Protein AF-A0A6V7VDI1-F1 (afdb_monomer)

Foldseek 3Di:
DDDPPVVVVVVVVVVVVVVVVVVVLVVLCPDPCSVVVVVVVLVVLLPDPCNLVVLVVVLVVVVVVCVPPDQDDPDPVLVVLLVVLVVLCVCLVLDDDDPNDPVVVVVVVCVPPVPDNPPDPPLRVVLVVQSVVLSVVLVVQLVVLVVVLVVVLVVLVVVVVVVSSRHRDHPSNSSNVNVVSVVVSSVVSSVSSVVSSVVNVVSVVSSVPPDPPPDDQDPVLVVLLVVLCVVCVVPLDDDLVRLVVSCVVRVHDSVVSVVVSVVVVVVVVVVVVVVVVVVVVVVVVVD

Mean predicted aligned error: 16.32 Å

Solvent-accessible surface area (backbone atoms only — not comparable to full-atom values): 16241 Å² total; per-residue (Å²): 142,87,74,68,69,62,59,54,52,52,50,51,52,52,51,50,53,50,50,52,52,50,53,52,49,55,60,46,50,76,40,96,66,10,65,63,52,50,52,50,51,48,52,58,47,64,68,35,88,59,41,63,60,50,37,50,54,51,15,50,57,49,40,62,66,44,69,80,52,80,76,86,68,85,58,64,67,58,56,50,52,40,51,54,42,48,56,53,35,17,44,70,55,57,38,100,46,76,89,62,37,67,67,58,51,53,51,48,53,52,65,67,45,84,86,56,88,71,77,70,52,73,65,55,54,49,51,53,51,53,52,48,53,50,33,55,51,50,53,56,51,50,52,52,53,52,55,49,54,63,56,46,50,61,52,52,51,54,52,51,56,58,45,46,71,78,43,63,61,31,74,64,59,55,54,45,52,51,48,54,51,51,52,50,51,51,51,50,52,40,49,53,47,51,53,50,55,51,51,50,52,52,51,51,50,52,58,70,67,49,79,77,77,80,80,72,74,52,71,66,44,50,45,58,58,45,52,56,41,62,79,28,61,90,63,68,67,76,49,78,66,51,34,50,51,49,18,64,77,51,74,48,53,49,69,57,49,52,52,48,46,55,52,50,53,54,52,49,54,53,50,56,51,51,53,52,53,53,50,56,53,54,55,63,76,72,112

Sequence (287 aa):
MPETKSSETDLNILLDKLKEQTKTTINCLNKPEGESYALKLTCEMVNNPFYMPFLLVLAEKKQINDSKRALPSPQGYLLEQELQLDNMLVRENIINGNPSSEYDKICATKITNKEKKVQLSQADEEYLRDKQQLSDQFHKTMMQIEGRAVEVSPIIQSLLQKHRMVRPVAPYDMQAMIWNCNKKFTNLRIEVKMQTCQAIKVLHEKLANHPRKRRNFSKEVVQILNDYYLEHISDPYPSDNDKNELAMKTGITVSQVNNWFGNKRIRYRAQKKKGKQEEETNEQEKV

pLDDT: mean 79.94, std 14.4, range [41.19, 96.25]

Organism: Meloidogyne enterolobii (NCBI:txid390850)

InterPro domains:
  IPR001356 Homeodomain [PS50071] (208-271)
  IPR001356 Homeodomain [SM00389] (210-275)
  IPR001356 Homeodomain [cd00086] (211-272)
  IPR005542 PBX, PBC domain [PF03792] (38-206)
  IPR005542 PBX, PBC domain [PS51978] (6-209)
  IPR008422 KN homeodomain [PF05920] (230-267)
  IPR009057 Homedomain-like superfamily [SSF46689] (210-276)
  IPR017970 Homeobox, conserved site [PS00027] (246-269)
  IPR050224 Three Amino acid Loop Extension (TALE) homeobox [PTHR11850] (68-278)

Secondary structure (DSSP, 8-state):
---HHHHHHHHHHHHHHHHHHHHHHHHHHTSTTHHHHHHHHHHHHHTSTTHHHHHHHHHHHHHHHHTTSPPPPP-HHHHHHHHHHHHHHHHTTSSSS----HHHHHHHHHHH-TTS-----HHHHHHHHHHHHHHHHHHHHHHHHHHHHHHHHHHHHHHHHHHTTTS---HHHHHHHHHHHHHHHHHHHHHHHHHHHHHHHHHHHHHHHS-----PPPHHHHHHHHHHHHHTTTS----HHHHHHHHHHHTS-HHHHHHHHHHHHHHHHHHHHHHHHHHHHHHHT--

Structure (mmCIF, N/CA/C/O backbone):
data_AF-A0A6V7VDI1-F1
#
_entry.id   AF-A0A6V7VDI1-F1
#
loop_
_atom_site.group_PDB
_atom_site.id
_atom_site.type_symbol
_atom_site.label_atom_id
_atom_site.label_alt_id
_atom_site.label_comp_id
_atom_site.label_asym_id
_atom_site.label_entity_id
_atom_site.label_seq_id
_atom_site.pdbx_PDB_ins_code
_atom_site.Cartn_x
_atom_site.Cartn_y
_atom_site.Cartn_z
_atom_site.occupancy
_atom_site.B_iso_or_equiv
_atom_site.auth_seq_id
_atom_site.auth_comp_id
_atom_site.auth_asym_id
_atom_site.auth_atom_id
_atom_site.pdbx_PDB_model_num
ATOM 1 N N . MET A 1 1 ? 46.409 22.001 -57.357 1.00 45.44 1 MET A N 1
ATOM 2 C CA . MET A 1 1 ? 45.229 21.689 -56.522 1.00 45.44 1 MET A CA 1
ATOM 3 C C . MET A 1 1 ? 43.989 21.555 -57.408 1.00 45.44 1 MET A C 1
ATOM 5 O O . MET A 1 1 ? 43.309 22.552 -57.622 1.00 45.44 1 MET A O 1
ATOM 9 N N . PRO A 1 2 ? 43.735 20.366 -57.985 1.00 47.69 2 PRO A N 1
ATOM 10 C CA . PRO A 1 2 ? 42.358 19.986 -58.306 1.00 47.69 2 PRO A CA 1
ATOM 11 C C . PRO A 1 2 ? 42.134 18.464 -58.163 1.00 47.69 2 PRO A C 1
ATOM 13 O O . PRO A 1 2 ? 42.277 17.742 -59.138 1.00 47.69 2 PRO A O 1
ATOM 16 N N . GLU A 1 3 ? 41.776 17.953 -56.981 1.00 48.62 3 GLU A N 1
ATOM 17 C CA . GLU A 1 3 ? 41.441 16.514 -56.828 1.00 48.62 3 GLU A CA 1
ATOM 18 C C . GLU A 1 3 ? 40.162 16.235 -56.014 1.00 48.62 3 GLU A C 1
ATOM 20 O O . GLU A 1 3 ? 39.787 15.086 -55.817 1.00 48.62 3 GLU A O 1
ATOM 25 N N . THR A 1 4 ? 39.412 17.255 -55.585 1.00 51.66 4 THR A N 1
ATOM 26 C CA . THR A 1 4 ? 38.259 17.047 -54.684 1.00 51.66 4 THR A CA 1
ATOM 27 C C . THR A 1 4 ? 36.916 16.814 -55.383 1.00 51.66 4 THR A C 1
ATOM 29 O O . THR A 1 4 ? 36.007 16.276 -54.764 1.00 51.66 4 THR A O 1
ATOM 32 N N . LYS A 1 5 ? 36.765 17.161 -56.671 1.00 51.50 5 LYS A N 1
ATOM 33 C CA . LYS A 1 5 ? 35.478 17.008 -57.385 1.00 51.50 5 LYS A CA 1
ATOM 34 C C . LYS A 1 5 ? 35.180 15.569 -57.821 1.00 51.50 5 LYS A C 1
ATOM 36 O O . LYS A 1 5 ? 34.015 15.187 -57.852 1.00 51.50 5 LYS A O 1
ATOM 41 N N . SER A 1 6 ? 36.195 14.759 -58.139 1.00 54.94 6 SER A N 1
ATOM 42 C CA . SER A 1 6 ? 35.976 13.369 -58.584 1.00 54.94 6 SER A CA 1
ATOM 43 C C . SER A 1 6 ? 35.423 12.502 -57.453 1.00 54.94 6 SER A C 1
ATOM 45 O O . SER A 1 6 ? 34.411 11.836 -57.637 1.00 54.94 6 SER A O 1
ATOM 47 N N . SER A 1 7 ? 36.015 12.588 -56.255 1.00 56.69 7 SER A N 1
ATOM 48 C CA . SER A 1 7 ? 35.620 11.740 -55.123 1.00 56.69 7 SER A CA 1
ATOM 49 C C . SER A 1 7 ? 34.218 12.050 -54.597 1.00 56.69 7 SER A C 1
ATOM 51 O O . SER A 1 7 ? 33.516 11.139 -54.174 1.00 56.69 7 SER A O 1
ATOM 53 N N . GLU A 1 8 ? 33.783 13.311 -54.662 1.00 55.34 8 GLU A N 1
ATOM 54 C CA . GLU A 1 8 ? 32.433 13.732 -54.275 1.00 55.34 8 GLU A CA 1
ATOM 55 C C . GLU A 1 8 ? 31.380 13.220 -55.270 1.00 55.34 8 GLU A C 1
ATOM 57 O O . GLU A 1 8 ? 30.302 12.773 -54.877 1.00 55.34 8 GLU A O 1
ATOM 62 N N . THR A 1 9 ? 31.720 13.202 -56.561 1.00 68.88 9 THR A N 1
ATOM 63 C CA . THR A 1 9 ? 30.864 12.638 -57.614 1.00 68.88 9 THR A CA 1
ATOM 64 C C . THR A 1 9 ? 30.744 11.118 -57.460 1.00 68.88 9 THR A C 1
ATOM 66 O O . THR A 1 9 ? 29.638 10.582 -57.507 1.00 68.88 9 THR A O 1
ATOM 69 N N . ASP A 1 10 ? 31.852 10.435 -57.164 1.00 72.44 10 ASP A N 1
ATOM 70 C CA . ASP A 1 10 ? 31.885 8.990 -56.911 1.00 72.44 10 ASP A CA 1
ATOM 71 C C . ASP A 1 10 ? 31.103 8.597 -55.647 1.00 72.44 10 ASP A C 1
ATOM 73 O O . ASP A 1 10 ? 30.369 7.605 -55.652 1.00 72.44 10 ASP A O 1
ATOM 77 N N . LEU A 1 11 ? 31.187 9.403 -54.581 1.00 65.88 11 LEU A N 1
ATOM 78 C CA . LEU A 1 11 ? 30.413 9.221 -53.348 1.00 65.88 11 LEU A CA 1
ATOM 79 C C . LEU A 1 11 ? 28.912 9.375 -53.588 1.00 65.88 11 LEU A C 1
ATOM 81 O O . LEU A 1 11 ? 28.128 8.565 -53.093 1.00 65.88 11 LEU A O 1
ATOM 85 N N . ASN A 1 12 ? 28.513 10.382 -54.365 1.00 72.94 12 ASN A N 1
ATOM 86 C CA . ASN A 1 12 ? 27.114 10.611 -54.712 1.00 72.94 12 ASN A CA 1
ATOM 87 C C . ASN A 1 12 ? 26.550 9.464 -55.566 1.00 72.94 12 ASN A C 1
ATOM 89 O O . ASN A 1 12 ? 25.454 8.979 -55.288 1.00 72.94 12 ASN A O 1
ATOM 93 N N . ILE A 1 13 ? 27.333 8.944 -56.517 1.00 82.62 13 ILE A N 1
ATOM 94 C CA . ILE A 1 13 ? 26.970 7.759 -57.312 1.00 82.62 13 ILE A CA 1
ATOM 95 C C . ILE A 1 13 ? 26.800 6.522 -56.417 1.00 82.62 13 ILE A C 1
ATOM 97 O O . ILE A 1 13 ? 25.866 5.737 -56.599 1.00 82.62 13 ILE A O 1
ATOM 101 N N . LEU A 1 14 ? 27.684 6.337 -55.434 1.00 65.50 14 LEU A N 1
ATOM 102 C CA . LEU A 1 14 ? 27.595 5.250 -54.455 1.00 65.50 14 LEU A CA 1
ATOM 103 C C . LEU A 1 14 ? 26.349 5.376 -53.571 1.00 65.50 14 LEU A C 1
ATOM 105 O O . LEU A 1 14 ? 25.657 4.383 -53.342 1.00 65.50 14 LEU A O 1
ATOM 109 N N . LEU A 1 15 ? 26.035 6.592 -53.121 1.00 64.31 15 LEU A N 1
ATOM 110 C CA . LEU A 1 15 ? 24.839 6.908 -52.342 1.00 64.31 15 LEU A CA 1
ATOM 111 C C . LEU A 1 15 ? 23.555 6.626 -53.122 1.00 64.31 15 LEU A C 1
ATOM 113 O O . LEU A 1 15 ? 22.620 6.055 -52.562 1.00 64.31 15 LEU A O 1
ATOM 117 N N . ASP A 1 16 ? 23.506 6.979 -54.402 1.00 76.00 16 ASP A N 1
ATOM 118 C CA . ASP A 1 16 ? 22.327 6.742 -55.235 1.00 76.00 16 ASP A CA 1
ATOM 119 C C . ASP A 1 16 ? 22.142 5.255 -55.563 1.00 76.00 16 ASP A C 1
ATOM 121 O O . ASP A 1 16 ? 21.019 4.748 -55.498 1.00 76.00 16 ASP A O 1
ATOM 125 N N . LYS A 1 17 ? 23.235 4.509 -55.775 1.00 73.06 17 LYS A N 1
ATOM 126 C CA . LYS A 1 17 ? 23.189 3.038 -55.861 1.00 73.06 17 LYS A CA 1
ATOM 127 C C . LYS A 1 17 ? 22.676 2.405 -54.566 1.00 73.06 17 LYS A C 1
ATOM 129 O O . LYS A 1 17 ? 21.832 1.513 -54.619 1.00 73.06 17 LYS A O 1
ATOM 134 N N . LEU A 1 18 ? 23.128 2.892 -53.410 1.00 64.44 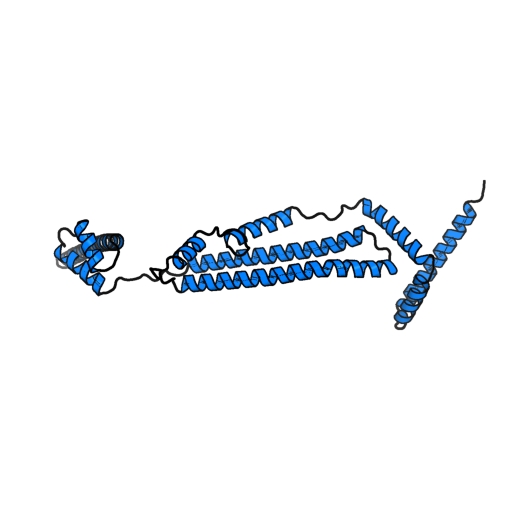18 LEU A N 1
ATOM 135 C CA . LEU A 1 18 ? 22.653 2.445 -52.097 1.00 64.44 18 LEU A CA 1
ATOM 136 C C . LEU A 1 18 ? 21.161 2.737 -51.893 1.00 64.44 18 LEU A C 1
ATOM 138 O O . LEU A 1 18 ? 20.431 1.875 -51.400 1.00 64.44 18 LEU A O 1
ATOM 142 N N . LYS A 1 19 ? 20.681 3.920 -52.299 1.00 68.44 19 LYS A N 1
ATOM 143 C CA . LYS A 1 19 ? 19.253 4.277 -52.235 1.00 68.44 19 LYS A CA 1
ATOM 144 C C . LYS A 1 19 ? 18.399 3.347 -53.095 1.00 68.44 19 LYS A C 1
ATOM 146 O O . LYS A 1 19 ? 17.386 2.850 -52.608 1.00 68.44 19 LYS A O 1
ATOM 151 N N . GLU A 1 20 ? 18.808 3.073 -54.333 1.00 73.50 20 GLU A N 1
ATOM 152 C CA . GLU A 1 20 ? 18.068 2.169 -55.226 1.00 73.50 20 GLU A CA 1
ATOM 153 C C . GLU A 1 20 ? 18.102 0.710 -54.746 1.00 73.50 20 GLU A C 1
ATOM 155 O O . GLU A 1 20 ? 17.073 0.028 -54.755 1.00 73.50 20 GLU A O 1
ATOM 160 N N . GLN A 1 21 ? 19.230 0.238 -54.203 1.00 66.69 21 GLN A N 1
ATOM 161 C CA . GLN A 1 21 ? 19.292 -1.073 -53.544 1.00 66.69 21 GLN A CA 1
ATOM 162 C C . GLN A 1 21 ? 18.376 -1.148 -52.316 1.00 66.69 21 GLN A C 1
ATOM 164 O O . GLN A 1 21 ? 17.679 -2.147 -52.123 1.00 66.69 21 GLN A O 1
ATOM 169 N N . THR A 1 22 ? 18.314 -0.084 -51.514 1.00 66.56 22 THR A N 1
ATOM 170 C CA . THR A 1 22 ? 17.426 -0.005 -50.343 1.00 66.56 22 THR A CA 1
ATOM 171 C C . THR A 1 22 ? 15.955 -0.034 -50.765 1.00 66.56 22 THR A C 1
ATOM 173 O O . THR A 1 22 ? 15.161 -0.791 -50.211 1.00 66.56 22 THR A O 1
ATOM 176 N N . LYS A 1 23 ? 15.585 0.731 -51.796 1.00 71.06 23 LYS A N 1
ATOM 177 C CA . LYS A 1 23 ? 14.226 0.788 -52.356 1.00 71.06 23 LYS A CA 1
ATOM 178 C C . LYS A 1 23 ? 13.782 -0.554 -52.945 1.00 71.06 23 LYS A C 1
ATOM 180 O O . LYS A 1 23 ? 12.670 -1.010 -52.684 1.00 71.06 23 LYS A O 1
ATOM 185 N N . THR A 1 24 ? 14.671 -1.220 -53.679 1.00 70.31 24 THR A N 1
ATOM 186 C CA . THR A 1 24 ? 14.436 -2.567 -54.224 1.00 70.31 24 THR A CA 1
ATOM 187 C C . THR A 1 24 ? 14.259 -3.590 -53.102 1.00 70.31 24 THR A C 1
ATOM 189 O O . THR A 1 24 ? 13.352 -4.417 -53.152 1.00 70.31 24 THR A O 1
ATOM 192 N N . THR A 1 25 ? 15.064 -3.482 -52.042 1.00 62.72 25 THR A N 1
ATOM 193 C CA . THR A 1 25 ? 14.961 -4.331 -50.849 1.00 62.72 25 THR A CA 1
ATOM 194 C C . THR A 1 25 ? 13.611 -4.167 -50.152 1.00 62.72 25 THR A C 1
ATOM 196 O O . THR A 1 25 ? 12.942 -5.165 -49.901 1.00 62.72 25 THR A O 1
ATOM 199 N N . ILE A 1 26 ? 13.159 -2.929 -49.917 1.00 65.25 26 ILE A N 1
ATOM 200 C CA . ILE A 1 26 ? 11.840 -2.633 -49.325 1.00 65.25 26 ILE A CA 1
ATOM 201 C C . ILE A 1 26 ? 10.708 -3.250 -50.159 1.00 65.25 26 ILE A C 1
ATOM 203 O O . ILE A 1 26 ? 9.799 -3.870 -49.613 1.00 65.25 26 ILE A O 1
ATOM 207 N N . ASN A 1 27 ? 10.787 -3.152 -51.487 1.00 67.88 27 ASN A N 1
ATOM 208 C CA . ASN A 1 27 ? 9.786 -3.742 -52.376 1.00 67.88 27 ASN A CA 1
ATOM 209 C C . ASN A 1 27 ? 9.769 -5.280 -52.331 1.00 67.88 27 ASN A C 1
ATOM 211 O O . ASN A 1 27 ? 8.703 -5.880 -52.458 1.00 67.88 27 ASN A O 1
ATOM 215 N N . CYS A 1 28 ? 10.921 -5.928 -52.137 1.00 63.09 28 CYS A N 1
ATOM 216 C CA . CYS A 1 28 ? 11.000 -7.379 -51.958 1.00 63.09 28 CYS A CA 1
ATOM 217 C C . CYS A 1 28 ? 10.470 -7.841 -50.590 1.00 63.09 28 CYS A C 1
ATOM 219 O O . CYS A 1 28 ? 9.855 -8.901 -50.522 1.00 63.09 28 CYS A O 1
ATOM 221 N N . LEU A 1 29 ? 10.648 -7.043 -49.528 1.00 63.03 29 LEU A N 1
ATOM 222 C CA . LEU A 1 29 ? 10.108 -7.319 -48.186 1.00 63.03 29 LEU A CA 1
ATOM 223 C C . LEU A 1 29 ? 8.573 -7.316 -48.145 1.00 63.03 29 LEU A C 1
ATOM 225 O O . LEU A 1 29 ? 7.985 -8.018 -47.332 1.00 63.03 29 LEU A O 1
ATOM 229 N N . ASN A 1 30 ? 7.926 -6.566 -49.040 1.00 67.44 30 ASN A N 1
ATOM 230 C CA . ASN A 1 30 ? 6.465 -6.483 -49.130 1.00 67.44 30 ASN A CA 1
ATOM 231 C C . ASN A 1 30 ? 5.809 -7.697 -49.824 1.00 67.44 30 ASN A C 1
ATOM 233 O O . ASN A 1 30 ? 4.583 -7.756 -49.919 1.00 67.44 30 ASN A O 1
ATOM 237 N N . LYS A 1 31 ? 6.593 -8.651 -50.348 1.00 73.81 31 LYS A N 1
ATOM 238 C CA . LYS A 1 31 ? 6.087 -9.895 -50.956 1.00 73.81 31 LYS A CA 1
ATOM 239 C C . LYS A 1 31 ? 5.924 -10.990 -49.886 1.00 73.81 31 LYS A C 1
ATOM 241 O O . LYS A 1 31 ? 6.679 -10.984 -48.921 1.00 73.81 31 LYS A O 1
ATOM 246 N N . PRO A 1 32 ? 5.023 -11.975 -50.065 1.00 61.84 32 PRO A N 1
ATOM 247 C CA . PRO A 1 32 ? 4.820 -13.062 -49.094 1.00 61.84 32 PRO A CA 1
ATOM 248 C C . PRO A 1 32 ? 6.069 -13.935 -48.847 1.00 61.84 32 PRO A C 1
ATOM 250 O O . PRO A 1 32 ? 6.220 -14.492 -47.769 1.00 61.84 32 PRO A O 1
ATOM 253 N N . GLU A 1 33 ? 7.006 -14.006 -49.798 1.00 64.75 33 GLU A N 1
ATOM 254 C CA . GLU A 1 33 ? 8.316 -14.675 -49.641 1.00 64.75 33 GLU A CA 1
ATOM 255 C C . GLU A 1 33 ? 9.406 -13.751 -49.047 1.00 64.75 33 GLU A C 1
ATOM 257 O O . GLU A 1 33 ? 10.560 -14.146 -48.850 1.00 64.75 33 GLU A O 1
ATOM 262 N N . GLY A 1 34 ? 9.044 -12.496 -48.765 1.00 62.84 34 GLY A N 1
ATOM 263 C CA . GLY A 1 34 ? 9.933 -11.417 -48.350 1.00 62.84 34 GLY A CA 1
ATOM 264 C C . GLY A 1 34 ? 10.620 -11.665 -47.013 1.00 62.84 34 GLY A C 1
ATOM 265 O O . GLY A 1 34 ? 11.737 -11.197 -46.835 1.00 62.84 34 GLY A O 1
ATOM 266 N N . GLU A 1 35 ? 10.029 -12.454 -46.111 1.00 64.88 35 GLU A N 1
ATOM 267 C CA . GLU A 1 35 ? 10.643 -12.816 -44.824 1.00 64.88 35 GLU A CA 1
ATOM 268 C C . GLU A 1 35 ? 11.920 -13.654 -45.000 1.00 64.88 35 GLU A C 1
ATOM 270 O O . GLU A 1 35 ? 12.927 -13.404 -44.334 1.00 64.88 35 GLU A O 1
ATOM 275 N N . SER A 1 36 ? 11.926 -14.598 -45.950 1.00 67.81 36 SER A N 1
ATOM 276 C CA . SER A 1 36 ? 13.108 -15.418 -46.261 1.00 67.81 36 SER A CA 1
ATOM 277 C C . SER A 1 36 ? 14.228 -14.570 -46.876 1.00 67.81 36 SER A C 1
ATOM 279 O O . SER A 1 36 ? 15.402 -14.693 -46.516 1.00 67.81 36 SER A O 1
ATOM 281 N N . TYR A 1 37 ? 13.855 -13.633 -47.750 1.00 71.06 37 TYR A N 1
ATOM 282 C CA . TYR A 1 37 ? 14.783 -12.686 -48.366 1.00 71.06 37 TYR A CA 1
ATOM 283 C C . TYR A 1 37 ? 15.327 -11.656 -47.359 1.00 71.06 37 TYR A C 1
ATOM 285 O O . TYR A 1 37 ? 16.522 -11.358 -47.375 1.00 71.06 37 TYR A O 1
ATOM 293 N N . ALA A 1 38 ? 14.488 -11.173 -46.433 1.00 66.62 38 ALA A N 1
ATOM 294 C CA . ALA A 1 38 ? 14.878 -10.305 -45.321 1.00 66.62 38 ALA A CA 1
ATOM 295 C C . ALA A 1 38 ? 15.953 -10.961 -44.463 1.00 66.62 38 ALA A C 1
ATOM 297 O O . ALA A 1 38 ? 16.957 -10.334 -44.124 1.00 66.62 38 ALA A O 1
ATOM 298 N N . LEU A 1 39 ? 15.743 -12.236 -44.128 1.00 70.25 39 LEU A N 1
ATOM 299 C CA . LEU A 1 39 ? 16.659 -13.005 -43.304 1.00 70.25 39 LEU A CA 1
ATOM 300 C C . LEU A 1 39 ? 18.009 -13.165 -44.013 1.00 70.25 39 LEU A C 1
ATOM 302 O O . LEU A 1 39 ? 19.050 -12.896 -43.418 1.00 70.25 39 LEU A O 1
ATOM 306 N N . LYS A 1 40 ? 17.986 -13.515 -45.306 1.00 74.38 40 LYS A N 1
ATOM 307 C CA . LYS A 1 40 ? 19.191 -13.681 -46.127 1.00 74.38 40 LYS A CA 1
ATOM 308 C C . LYS A 1 40 ? 20.015 -12.394 -46.231 1.00 74.38 40 LYS A C 1
ATOM 310 O O . LYS A 1 40 ? 21.207 -12.415 -45.941 1.00 74.38 40 LYS A O 1
ATOM 315 N N . LEU A 1 41 ? 19.383 -11.271 -46.572 1.00 70.94 41 LEU A N 1
ATOM 316 C CA . LEU A 1 41 ? 20.039 -9.958 -46.614 1.00 70.94 41 LEU A CA 1
ATOM 317 C C . LEU A 1 41 ? 20.580 -9.538 -45.249 1.00 70.94 41 LEU A C 1
ATOM 319 O O . LEU A 1 41 ? 21.682 -9.004 -45.157 1.00 70.94 41 LEU A O 1
ATOM 323 N N . THR A 1 42 ? 19.823 -9.789 -44.180 1.00 70.88 42 THR A N 1
ATOM 324 C CA . THR A 1 42 ? 20.282 -9.513 -42.813 1.00 70.88 42 THR A CA 1
ATOM 325 C C . THR A 1 42 ? 21.558 -10.294 -42.510 1.00 70.88 42 THR A C 1
ATOM 327 O O . THR A 1 42 ? 22.522 -9.711 -42.021 1.00 70.88 42 THR A O 1
ATOM 330 N N . CYS A 1 43 ? 21.610 -11.581 -42.864 1.00 71.25 43 CYS A N 1
ATOM 331 C CA . CYS A 1 43 ? 22.813 -12.398 -42.724 1.00 71.25 43 CYS A CA 1
ATOM 332 C C . CYS A 1 43 ? 23.986 -11.853 -43.552 1.00 71.25 43 CYS A C 1
ATOM 334 O O . CYS A 1 43 ? 25.090 -11.729 -43.029 1.00 71.25 43 CYS A O 1
ATOM 336 N N . GLU A 1 44 ? 23.763 -11.497 -44.818 1.00 76.62 44 GLU A N 1
ATOM 337 C CA . GLU A 1 44 ? 24.804 -10.945 -45.697 1.00 76.62 44 GLU A CA 1
ATOM 338 C C . GLU A 1 44 ? 25.362 -9.611 -45.171 1.00 76.62 44 GLU A C 1
ATOM 340 O O . GLU A 1 44 ? 26.578 -9.418 -45.144 1.00 76.62 44 GLU A O 1
ATOM 345 N N . MET A 1 45 ? 24.497 -8.713 -44.688 1.00 76.81 45 MET A N 1
ATOM 346 C CA . MET A 1 45 ? 24.910 -7.438 -44.097 1.00 76.81 45 MET A CA 1
ATOM 347 C C . MET A 1 45 ? 25.672 -7.626 -42.786 1.00 76.81 45 MET A C 1
ATOM 349 O O . MET A 1 45 ? 26.731 -7.032 -42.619 1.00 76.81 45 MET A O 1
ATOM 353 N N . VAL A 1 46 ? 25.163 -8.449 -41.864 1.00 74.62 46 VAL A N 1
ATOM 354 C CA . VAL A 1 46 ? 25.785 -8.657 -40.544 1.00 74.62 46 VAL A CA 1
ATOM 355 C C . VAL A 1 46 ? 27.148 -9.350 -40.666 1.00 74.62 46 VAL A C 1
ATOM 357 O O . VAL A 1 46 ? 28.038 -9.086 -39.860 1.00 74.62 46 VAL A O 1
ATOM 360 N N . ASN A 1 47 ? 27.348 -10.174 -41.700 1.00 79.50 47 ASN A N 1
ATOM 361 C CA . ASN A 1 47 ? 28.633 -10.812 -41.998 1.00 79.50 47 ASN A CA 1
ATOM 362 C C . ASN A 1 47 ? 29.655 -9.873 -42.669 1.00 79.50 47 ASN A C 1
ATOM 364 O O . ASN A 1 47 ? 30.816 -10.252 -42.829 1.00 79.50 47 ASN A O 1
ATOM 368 N N . ASN A 1 48 ? 29.265 -8.657 -43.069 1.00 80.44 48 ASN A N 1
ATOM 369 C CA . ASN A 1 48 ? 30.191 -7.690 -43.651 1.00 80.44 48 ASN A CA 1
ATOM 370 C C . ASN A 1 48 ? 31.137 -7.127 -42.562 1.00 80.44 48 ASN A C 1
ATOM 372 O O . ASN A 1 48 ? 30.654 -6.566 -41.574 1.00 80.44 48 ASN A O 1
ATOM 376 N N . PRO A 1 49 ? 32.474 -7.182 -42.743 1.00 82.25 49 PRO A N 1
ATOM 377 C CA . PRO A 1 49 ? 33.448 -6.690 -41.760 1.00 82.25 49 PRO A CA 1
ATOM 378 C C . PRO A 1 49 ? 33.261 -5.224 -41.337 1.00 82.25 49 PRO A C 1
ATOM 380 O O . PRO A 1 49 ? 33.631 -4.843 -40.227 1.00 82.25 49 PRO A O 1
ATOM 383 N N . PHE A 1 50 ? 32.673 -4.394 -42.202 1.00 83.00 50 PHE A N 1
ATOM 384 C CA . PHE A 1 50 ? 32.444 -2.970 -41.950 1.00 83.00 50 PHE A CA 1
ATOM 385 C C . PHE A 1 50 ? 31.084 -2.665 -41.319 1.00 83.00 50 PHE A C 1
ATOM 387 O O . PHE A 1 50 ? 30.853 -1.533 -40.895 1.00 83.00 50 PHE A O 1
ATOM 394 N N . TYR A 1 51 ? 30.192 -3.651 -41.211 1.00 82.62 51 TYR A N 1
ATOM 395 C CA . TYR A 1 51 ? 28.834 -3.447 -40.717 1.00 82.62 51 TYR A CA 1
ATOM 396 C C . TYR A 1 51 ? 28.799 -2.968 -39.262 1.00 82.62 51 TYR A C 1
ATOM 398 O O . TYR A 1 51 ? 28.199 -1.937 -38.956 1.00 82.62 51 TYR A O 1
ATOM 406 N N . MET A 1 52 ? 29.502 -3.664 -38.364 1.00 83.56 52 MET A N 1
ATOM 407 C CA . MET A 1 52 ? 29.571 -3.273 -36.952 1.00 83.56 52 MET A CA 1
ATOM 408 C C . MET A 1 52 ? 30.262 -1.911 -36.754 1.00 83.56 52 MET A C 1
ATOM 410 O O . MET A 1 52 ? 29.672 -1.063 -36.083 1.00 83.56 52 MET A O 1
ATOM 414 N N . PRO A 1 53 ? 31.437 -1.629 -37.360 1.00 84.75 53 PRO A N 1
ATOM 415 C CA . PRO A 1 53 ? 32.021 -0.285 -37.353 1.00 84.75 53 PRO A CA 1
ATOM 416 C C . PRO A 1 53 ? 31.061 0.808 -37.841 1.00 84.75 53 PRO A C 1
ATOM 418 O O . PRO A 1 53 ? 30.945 1.854 -37.204 1.00 84.75 53 PRO A O 1
ATOM 421 N N . PHE A 1 54 ? 30.318 0.558 -38.923 1.00 83.62 54 PHE A N 1
ATOM 422 C CA . PHE A 1 54 ? 29.343 1.506 -39.460 1.00 83.62 54 PHE A CA 1
ATOM 423 C C . PHE A 1 54 ? 28.201 1.791 -38.471 1.00 83.62 54 PHE A C 1
ATOM 425 O O . PHE A 1 54 ? 27.867 2.954 -38.231 1.00 83.62 54 PHE A O 1
ATOM 432 N N . LEU A 1 55 ? 27.643 0.757 -37.829 1.00 83.62 55 LEU A N 1
ATOM 433 C CA . LEU A 1 55 ? 26.620 0.931 -36.792 1.00 83.62 55 LEU A CA 1
ATOM 434 C C . LEU A 1 55 ? 27.128 1.732 -35.587 1.00 83.62 55 LEU A C 1
ATOM 436 O O . LEU A 1 55 ? 26.367 2.527 -35.032 1.00 83.62 55 LEU A O 1
ATOM 440 N N . LEU A 1 56 ? 28.391 1.549 -35.185 1.00 83.75 56 LEU A N 1
ATOM 441 C CA . LEU A 1 56 ? 28.997 2.316 -34.092 1.00 83.75 56 LEU A CA 1
ATOM 442 C C . LEU A 1 56 ? 29.096 3.804 -34.435 1.00 83.75 56 LEU A C 1
ATOM 444 O O . LEU A 1 56 ? 28.673 4.628 -33.628 1.00 83.75 56 LEU A O 1
ATOM 448 N N . VAL A 1 57 ? 29.551 4.147 -35.644 1.00 85.25 57 VAL A N 1
ATOM 449 C CA . VAL A 1 57 ? 29.622 5.543 -36.116 1.00 85.25 57 VAL A CA 1
ATOM 450 C C . VAL A 1 57 ? 28.231 6.181 -36.171 1.00 85.25 57 VAL A C 1
ATOM 452 O O . VAL A 1 57 ? 28.047 7.336 -35.786 1.00 85.25 57 VAL A O 1
ATOM 455 N N . LEU A 1 58 ? 27.218 5.436 -36.622 1.00 85.81 58 LEU A N 1
ATOM 456 C CA . LEU A 1 58 ? 25.838 5.922 -36.619 1.00 85.81 58 LEU A CA 1
ATOM 457 C C . LEU A 1 58 ? 25.294 6.120 -35.198 1.00 85.81 58 LEU A C 1
ATOM 459 O O . LEU A 1 58 ? 24.599 7.106 -34.945 1.00 85.81 58 LEU A O 1
ATOM 463 N N . ALA A 1 59 ? 25.608 5.212 -34.271 1.00 83.44 59 ALA A N 1
ATOM 464 C CA . ALA A 1 59 ? 25.220 5.338 -32.869 1.00 83.44 59 ALA A CA 1
ATOM 465 C C . ALA A 1 59 ? 25.903 6.543 -32.202 1.00 83.44 59 ALA A C 1
ATOM 467 O O . ALA A 1 59 ? 25.248 7.272 -31.462 1.00 83.44 59 ALA A O 1
ATOM 468 N N . GLU A 1 60 ? 27.173 6.802 -32.518 1.00 82.38 60 GLU A N 1
ATOM 469 C CA . GLU A 1 60 ? 27.923 7.971 -32.053 1.00 82.38 60 GLU A CA 1
ATOM 470 C C . GLU A 1 60 ? 27.337 9.277 -32.610 1.00 82.38 60 GLU A C 1
ATOM 472 O O . GLU A 1 60 ? 27.047 10.200 -31.851 1.00 82.38 60 GLU A O 1
ATOM 477 N N . LYS A 1 61 ? 27.035 9.343 -33.916 1.00 83.56 61 LYS A N 1
ATOM 478 C CA . LYS A 1 61 ? 26.332 10.500 -34.503 1.00 83.56 61 LYS A CA 1
ATOM 479 C C . LYS A 1 61 ? 24.971 10.740 -33.856 1.00 83.56 61 LYS A C 1
ATOM 481 O O . LYS A 1 61 ? 24.591 11.887 -33.617 1.00 83.56 61 LYS A O 1
ATOM 486 N N . LYS A 1 62 ? 24.237 9.668 -33.554 1.00 81.75 62 LYS A N 1
ATOM 487 C CA . LYS A 1 62 ? 22.975 9.763 -32.818 1.00 81.75 62 LYS A CA 1
ATOM 488 C C . LYS A 1 62 ? 23.202 10.295 -31.399 1.00 81.75 62 LYS A C 1
ATOM 490 O O . LYS A 1 62 ? 22.479 11.190 -30.976 1.00 81.75 62 LYS A O 1
ATOM 495 N N . GLN A 1 63 ? 24.239 9.828 -30.709 1.00 78.69 63 GLN A N 1
ATOM 496 C CA . GLN A 1 63 ? 24.606 10.293 -29.372 1.00 78.69 63 GLN A CA 1
ATOM 497 C C . GLN A 1 63 ? 24.990 11.779 -29.348 1.00 78.69 63 GLN A C 1
ATOM 499 O O . GLN A 1 63 ? 24.609 12.489 -28.422 1.00 78.69 63 GLN A O 1
ATOM 504 N N . ILE A 1 64 ? 25.676 12.280 -30.379 1.00 75.62 64 ILE A N 1
ATOM 505 C CA . ILE A 1 64 ? 25.959 13.715 -30.536 1.00 75.62 64 ILE A CA 1
ATOM 506 C C . ILE A 1 64 ? 24.650 14.511 -30.630 1.00 75.62 64 ILE A C 1
ATOM 508 O O . ILE A 1 64 ? 24.520 15.552 -29.990 1.00 75.62 64 ILE A O 1
ATOM 512 N N . ASN A 1 65 ? 23.647 14.010 -31.352 1.00 75.25 65 ASN A N 1
ATOM 513 C CA . ASN A 1 65 ? 22.328 14.648 -31.395 1.00 75.25 65 ASN A CA 1
ATOM 514 C C . ASN A 1 65 ? 21.589 14.557 -30.048 1.00 75.25 65 ASN A C 1
ATOM 516 O O . ASN A 1 65 ? 20.926 15.515 -29.646 1.00 75.25 65 ASN A O 1
ATOM 520 N N . ASP A 1 66 ? 21.734 13.440 -29.334 1.00 73.19 66 ASP A N 1
ATOM 521 C CA . ASP A 1 66 ? 21.142 13.227 -28.010 1.00 73.19 66 ASP A CA 1
ATOM 522 C C . ASP A 1 66 ? 21.871 13.983 -26.886 1.00 73.19 66 ASP A C 1
ATOM 524 O O . ASP A 1 66 ? 21.286 14.179 -25.828 1.00 73.19 66 ASP A O 1
ATOM 528 N N . SER A 1 67 ? 23.093 14.488 -27.097 1.00 67.38 67 SER A N 1
ATOM 529 C CA . SER A 1 67 ? 23.844 15.274 -26.096 1.00 67.38 67 SER A CA 1
ATOM 530 C C . SER A 1 67 ? 23.120 16.548 -25.636 1.00 67.38 67 SER A C 1
ATOM 532 O O . SER A 1 67 ? 23.381 17.064 -24.552 1.00 67.38 67 SER A O 1
ATOM 534 N N . LYS A 1 68 ? 22.165 17.034 -26.441 1.00 73.88 68 LYS A N 1
ATOM 535 C CA . LYS A 1 68 ? 21.280 18.163 -26.113 1.00 73.88 68 LYS A CA 1
ATOM 536 C C . LYS A 1 68 ? 20.066 17.759 -25.270 1.00 73.88 68 LYS A C 1
ATOM 538 O O . LYS A 1 68 ? 19.326 18.628 -24.814 1.00 73.88 68 LYS A O 1
ATOM 543 N N . ARG A 1 69 ? 19.813 16.461 -25.095 1.00 77.19 69 ARG A N 1
ATOM 544 C CA . ARG A 1 69 ? 18.710 15.932 -24.292 1.00 77.19 69 ARG A CA 1
ATOM 545 C C . ARG A 1 69 ? 19.209 15.649 -22.886 1.00 77.19 69 ARG A C 1
ATOM 547 O O . ARG A 1 69 ? 20.215 14.975 -22.690 1.00 77.19 69 ARG A O 1
ATOM 554 N N . ALA A 1 70 ? 18.465 16.126 -21.895 1.00 74.19 70 ALA A N 1
ATOM 555 C CA . ALA A 1 70 ? 18.729 15.756 -20.517 1.00 74.19 70 ALA A CA 1
ATOM 556 C C . ALA A 1 70 ? 18.560 14.239 -20.346 1.00 74.19 70 ALA A C 1
ATOM 558 O O . ALA A 1 70 ? 17.613 13.639 -20.878 1.00 74.19 70 ALA A O 1
ATOM 559 N N . LEU A 1 71 ? 19.471 13.622 -19.589 1.00 68.75 71 LEU A N 1
ATOM 560 C CA . LEU A 1 71 ? 19.225 12.281 -19.081 1.00 68.75 71 LEU A CA 1
ATOM 561 C C . LEU A 1 71 ? 17.949 12.299 -18.233 1.00 68.75 71 LEU A C 1
ATOM 563 O O . LEU A 1 71 ? 17.731 13.248 -17.472 1.00 68.75 71 LEU A O 1
ATOM 567 N N . PRO A 1 72 ? 17.121 11.251 -18.317 1.00 71.50 72 PRO A N 1
ATOM 568 C CA . PRO A 1 72 ? 15.997 11.114 -17.412 1.00 71.50 72 PRO A CA 1
ATOM 569 C C . PRO A 1 72 ? 16.500 11.036 -15.963 1.00 71.50 72 PRO A C 1
ATOM 571 O O . PRO A 1 72 ? 17.246 10.124 -15.606 1.00 71.50 72 PRO A O 1
ATOM 574 N N . SER A 1 73 ? 16.112 11.999 -15.127 1.00 69.81 73 SER A N 1
ATOM 575 C CA . SER A 1 73 ? 16.428 11.996 -13.696 1.00 69.81 73 SER A CA 1
ATOM 576 C C . SER A 1 73 ? 15.231 11.493 -12.878 1.00 69.81 73 SER A C 1
ATOM 578 O O . SER A 1 73 ? 14.091 11.543 -13.359 1.00 69.81 73 SER A O 1
ATOM 580 N N . PRO A 1 74 ? 15.450 10.966 -11.660 1.00 68.19 74 PRO A N 1
ATOM 581 C CA . PRO A 1 74 ? 14.359 10.668 -10.741 1.00 68.19 74 PRO A CA 1
ATOM 582 C C . PRO A 1 74 ? 13.511 11.922 -10.521 1.00 68.19 74 PRO A C 1
ATOM 584 O O . PRO A 1 74 ? 14.029 12.978 -10.155 1.00 68.19 74 PRO A O 1
ATOM 587 N N . GLN A 1 75 ? 12.202 11.826 -10.749 1.00 75.94 75 GLN A N 1
ATOM 588 C CA . GLN A 1 75 ? 11.313 12.923 -10.405 1.00 75.94 75 GLN A CA 1
ATOM 589 C C . GLN A 1 75 ? 11.242 13.063 -8.885 1.00 75.94 75 GLN A C 1
ATOM 591 O O . GLN A 1 75 ? 10.670 12.200 -8.224 1.00 75.94 75 GLN A O 1
ATOM 596 N N . GLY A 1 76 ? 11.783 14.159 -8.345 1.00 78.44 76 GLY A N 1
ATOM 597 C CA . GLY A 1 76 ? 11.764 14.433 -6.904 1.00 78.44 76 GLY A CA 1
ATOM 598 C C . GLY A 1 76 ? 10.366 14.311 -6.291 1.00 78.44 76 GLY A C 1
ATOM 599 O O . GLY A 1 76 ? 10.228 13.723 -5.226 1.00 78.44 76 GLY A O 1
ATOM 600 N N . TYR A 1 77 ? 9.325 14.732 -7.020 1.00 82.12 77 TYR A N 1
ATOM 601 C CA . TYR A 1 77 ? 7.936 14.607 -6.567 1.00 82.12 77 TYR A CA 1
ATOM 602 C C . TYR A 1 77 ? 7.477 13.154 -6.370 1.00 82.12 77 TYR A C 1
ATOM 604 O O . TYR A 1 77 ? 6.705 12.890 -5.457 1.00 82.12 77 TYR A O 1
ATOM 612 N N . LEU A 1 78 ? 7.939 12.202 -7.195 1.00 86.06 78 LEU A N 1
ATOM 613 C CA . LEU A 1 78 ? 7.570 10.789 -7.039 1.00 86.06 78 LEU A CA 1
ATOM 614 C C . LEU A 1 78 ? 8.209 10.210 -5.782 1.00 86.06 78 LEU A C 1
ATOM 616 O O . LEU A 1 78 ? 7.557 9.479 -5.048 1.00 86.06 78 LEU A O 1
ATOM 620 N N . LEU A 1 79 ? 9.475 10.550 -5.532 1.00 84.75 79 LEU A N 1
ATOM 621 C CA . LEU A 1 79 ? 10.186 10.089 -4.343 1.00 84.75 79 LEU A CA 1
ATOM 622 C C . LEU A 1 79 ? 9.590 10.698 -3.069 1.00 84.75 79 LEU A C 1
ATOM 624 O O . LEU A 1 79 ? 9.429 10.005 -2.070 1.00 84.75 79 LEU A O 1
ATOM 628 N N . GLU A 1 80 ? 9.227 11.979 -3.118 1.00 88.06 80 GLU A N 1
ATOM 629 C CA . GLU A 1 80 ? 8.551 12.656 -2.015 1.00 88.06 80 GLU A CA 1
ATOM 630 C C . GLU A 1 80 ? 7.178 12.036 -1.734 1.00 88.06 80 GLU A C 1
ATOM 632 O O . GLU A 1 80 ? 6.872 11.718 -0.586 1.00 88.06 80 GLU A O 1
ATOM 637 N N . GLN A 1 81 ? 6.377 11.791 -2.773 1.00 90.50 81 GLN A N 1
ATOM 638 C CA . GLN A 1 81 ? 5.083 11.122 -2.645 1.00 90.50 81 GLN A CA 1
ATOM 639 C C . GLN A 1 81 ? 5.229 9.703 -2.078 1.00 90.50 81 GLN A C 1
ATOM 641 O O . GLN A 1 81 ? 4.468 9.306 -1.195 1.00 90.50 81 GLN A O 1
ATOM 646 N N . GLU A 1 82 ? 6.212 8.940 -2.560 1.00 89.81 82 GLU A N 1
ATOM 647 C CA . GLU A 1 82 ? 6.505 7.598 -2.060 1.00 89.81 82 GLU A CA 1
ATOM 648 C C . GLU A 1 82 ? 6.863 7.628 -0.564 1.00 89.81 82 GLU A C 1
ATOM 650 O O . GLU A 1 82 ? 6.283 6.874 0.219 1.00 89.81 82 GLU A O 1
ATOM 655 N N . LEU A 1 83 ? 7.724 8.563 -0.149 1.00 89.12 83 LEU A N 1
ATOM 656 C CA . LEU A 1 83 ? 8.124 8.748 1.247 1.00 89.12 83 LEU A CA 1
ATOM 657 C C . LEU A 1 83 ? 6.954 9.175 2.146 1.00 89.12 83 LEU A C 1
ATOM 659 O O . LEU A 1 83 ? 6.836 8.720 3.285 1.00 89.12 83 LEU A O 1
ATOM 663 N N . GLN A 1 84 ? 6.081 10.060 1.663 1.00 91.00 84 GLN A N 1
ATOM 664 C CA . GLN A 1 84 ? 4.882 10.470 2.398 1.00 91.00 84 GLN A CA 1
ATOM 665 C C . GLN A 1 84 ? 3.979 9.268 2.689 1.00 91.00 84 GLN A C 1
ATOM 667 O O . GLN A 1 84 ? 3.522 9.105 3.823 1.00 91.00 84 GLN A O 1
ATOM 672 N N . LEU A 1 85 ? 3.766 8.405 1.695 1.00 91.50 85 LEU A N 1
ATOM 673 C CA . LEU A 1 85 ? 2.979 7.186 1.859 1.00 91.50 85 LEU A CA 1
ATOM 674 C C . LEU A 1 85 ? 3.664 6.178 2.789 1.00 91.50 85 LEU A C 1
ATOM 676 O O . LEU A 1 85 ? 2.992 5.592 3.635 1.00 91.50 85 LEU A O 1
ATOM 680 N N . ASP A 1 86 ? 4.986 6.028 2.708 1.00 87.81 86 ASP A N 1
ATOM 681 C CA . ASP A 1 86 ? 5.744 5.183 3.637 1.00 87.81 86 ASP A CA 1
ATOM 682 C C . ASP A 1 86 ? 5.567 5.637 5.084 1.00 87.81 86 ASP A C 1
ATOM 684 O O . ASP A 1 86 ? 5.270 4.829 5.963 1.00 87.81 86 ASP A O 1
ATOM 688 N N . ASN A 1 87 ? 5.644 6.944 5.333 1.00 88.94 87 ASN A N 1
ATOM 689 C CA . ASN A 1 87 ? 5.410 7.501 6.662 1.00 88.94 87 ASN A CA 1
ATOM 690 C C . ASN A 1 87 ? 3.985 7.229 7.166 1.00 88.94 87 ASN A C 1
ATOM 692 O O . ASN A 1 87 ? 3.793 7.000 8.362 1.00 88.94 87 ASN A O 1
ATOM 696 N N . MET A 1 88 ? 2.981 7.251 6.284 1.00 88.56 88 MET A N 1
ATOM 697 C CA . MET A 1 88 ? 1.608 6.888 6.648 1.00 88.56 88 MET A CA 1
ATOM 698 C C . MET A 1 88 ? 1.502 5.402 7.007 1.00 88.56 88 MET A C 1
ATOM 700 O O . MET A 1 88 ? 0.956 5.068 8.054 1.00 88.56 88 MET A O 1
ATOM 704 N N . LEU A 1 89 ? 2.073 4.514 6.195 1.00 88.06 89 LEU A N 1
ATOM 705 C CA . LEU A 1 89 ? 2.012 3.067 6.415 1.00 88.06 89 LEU A CA 1
ATOM 706 C C . LEU A 1 89 ? 2.824 2.603 7.631 1.00 88.06 89 LEU A C 1
ATOM 708 O O . LEU A 1 89 ? 2.417 1.663 8.312 1.00 88.06 89 LEU A O 1
ATOM 712 N N . VAL A 1 90 ? 3.933 3.277 7.941 1.00 85.75 90 VAL A N 1
ATOM 713 C CA . VAL A 1 90 ? 4.713 3.058 9.170 1.00 85.75 90 VAL A CA 1
ATOM 714 C C . VAL A 1 90 ? 3.894 3.417 10.410 1.00 85.75 90 VAL A C 1
ATOM 716 O O . VAL A 1 90 ? 3.876 2.659 11.376 1.00 85.75 90 VAL A O 1
ATOM 719 N N . ARG A 1 91 ? 3.160 4.540 10.398 1.00 81.12 91 ARG A N 1
ATOM 720 C CA . ARG A 1 91 ? 2.286 4.919 11.530 1.00 81.12 91 ARG A CA 1
ATOM 721 C C . ARG A 1 91 ? 1.222 3.865 11.810 1.00 81.12 91 ARG A C 1
ATOM 723 O O . ARG A 1 91 ? 0.899 3.622 12.971 1.00 81.12 91 ARG A O 1
ATOM 730 N N . GLU A 1 92 ? 0.728 3.241 10.749 1.00 83.00 92 GLU A N 1
ATOM 731 C CA . GLU A 1 92 ? -0.272 2.178 10.800 1.00 83.00 92 GLU A CA 1
ATOM 732 C C . GLU A 1 92 ? 0.323 0.784 11.035 1.00 83.00 92 GLU A C 1
ATOM 734 O O . GLU A 1 92 ? -0.424 -0.191 11.116 1.00 83.00 92 GLU A O 1
ATOM 739 N N . ASN A 1 93 ? 1.649 0.685 11.185 1.00 80.00 93 ASN A N 1
ATOM 740 C CA . ASN A 1 93 ? 2.386 -0.559 11.403 1.00 80.00 93 ASN A CA 1
ATOM 741 C C . ASN A 1 93 ? 2.157 -1.602 10.290 1.00 80.00 93 ASN A C 1
ATOM 743 O O . ASN A 1 93 ? 2.166 -2.808 10.535 1.00 80.00 93 ASN A O 1
ATOM 747 N N . ILE A 1 94 ? 1.916 -1.125 9.065 1.00 82.56 94 ILE A N 1
ATOM 748 C CA . ILE A 1 94 ? 1.889 -1.957 7.860 1.00 82.56 94 ILE A CA 1
ATOM 749 C C . ILE A 1 94 ? 3.303 -2.156 7.334 1.00 82.56 94 ILE A C 1
ATOM 751 O O . ILE A 1 94 ? 3.632 -3.242 6.898 1.00 82.56 94 ILE A O 1
ATOM 755 N N . ILE A 1 95 ? 4.148 -1.127 7.383 1.00 80.00 95 ILE A N 1
ATOM 756 C CA . ILE A 1 95 ? 5.572 -1.242 7.057 1.00 80.00 95 ILE A CA 1
ATOM 757 C C . ILE A 1 95 ? 6.354 -1.242 8.366 1.00 80.00 95 ILE A C 1
ATOM 759 O O . ILE A 1 95 ? 6.026 -0.490 9.284 1.00 80.00 95 ILE A O 1
ATOM 763 N N . ASN A 1 96 ? 7.405 -2.059 8.443 1.00 68.50 96 ASN A N 1
ATOM 764 C CA . ASN A 1 96 ? 8.278 -2.127 9.609 1.00 68.50 96 ASN A CA 1
ATOM 765 C C . ASN A 1 96 ? 8.932 -0.764 9.896 1.00 68.50 96 ASN A C 1
ATOM 767 O O . ASN A 1 96 ? 9.908 -0.363 9.266 1.00 68.50 96 ASN A O 1
ATOM 771 N N . GLY A 1 97 ? 8.394 -0.083 10.899 1.00 55.22 97 GLY A N 1
ATOM 772 C CA . GLY A 1 97 ? 8.926 1.105 11.547 1.00 55.22 97 GLY A CA 1
ATOM 773 C C . GLY A 1 97 ? 8.140 1.289 12.842 1.00 55.22 97 GLY A C 1
ATOM 774 O O . GLY A 1 97 ? 6.928 1.135 12.831 1.00 55.22 97 GLY A O 1
ATOM 775 N N . ASN A 1 98 ? 8.849 1.505 13.954 1.00 49.69 98 ASN A N 1
ATOM 776 C CA . ASN A 1 98 ? 8.366 1.475 15.345 1.00 49.69 98 ASN A CA 1
ATOM 777 C C . ASN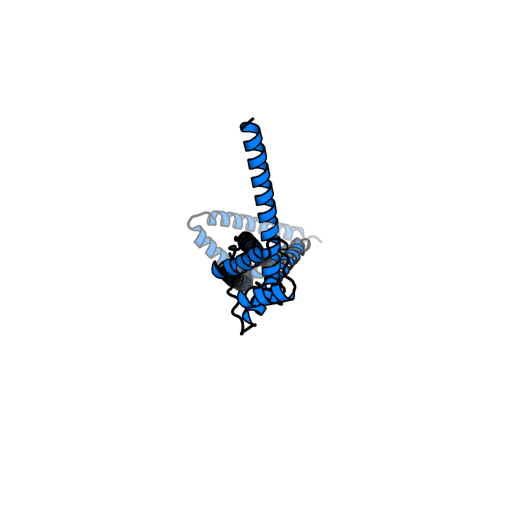 A 1 98 ? 6.841 1.656 15.561 1.00 49.69 98 ASN A C 1
ATOM 779 O O . ASN A 1 98 ? 6.276 2.637 15.071 1.00 49.69 98 ASN A O 1
ATOM 783 N N . PRO A 1 99 ? 6.191 0.824 16.404 1.00 49.78 99 PRO A N 1
ATOM 784 C CA . PRO A 1 99 ? 4.749 0.885 16.637 1.00 49.78 99 PRO A CA 1
ATOM 785 C C . PRO A 1 99 ? 4.360 2.234 17.257 1.00 49.78 99 PRO A C 1
ATOM 787 O O . PRO A 1 99 ? 4.566 2.481 18.449 1.00 49.78 99 PRO A O 1
ATOM 790 N N . SER A 1 100 ? 3.824 3.141 16.437 1.00 56.88 100 SER A N 1
ATOM 791 C CA . SER A 1 100 ? 3.510 4.512 16.860 1.00 56.88 100 SER A CA 1
ATOM 792 C C . SER A 1 100 ? 2.028 4.719 17.183 1.00 56.88 100 SER A C 1
ATOM 794 O O . SER A 1 100 ? 1.715 5.581 18.005 1.00 56.88 100 SER A O 1
ATOM 796 N N . SER A 1 101 ? 1.119 3.900 16.636 1.00 60.62 101 SER A N 1
ATOM 797 C CA . SER A 1 101 ? -0.319 4.044 16.891 1.00 60.62 101 SER A CA 1
ATOM 798 C C . SER A 1 101 ? -0.669 3.783 18.362 1.00 60.62 101 SER A C 1
ATOM 800 O O . SER A 1 101 ? -0.395 2.719 18.922 1.00 60.62 101 SER A O 1
ATOM 802 N N . GLU A 1 102 ? -1.295 4.774 19.000 1.00 54.34 102 GLU A N 1
ATOM 803 C CA . GLU A 1 102 ? -1.807 4.703 20.372 1.00 54.34 102 GLU A CA 1
ATOM 804 C C . GLU A 1 102 ? -2.801 3.542 20.536 1.00 54.34 102 GLU A C 1
ATOM 806 O O . GLU A 1 102 ? -2.787 2.858 21.556 1.00 54.34 102 GLU A O 1
ATOM 811 N N . TYR A 1 103 ? -3.574 3.224 19.491 1.00 56.03 103 TYR A N 1
ATOM 812 C CA . TYR A 1 103 ? -4.484 2.076 19.471 1.00 56.03 103 TYR A CA 1
ATOM 813 C C . TYR A 1 103 ? -3.741 0.731 19.503 1.00 56.03 103 TYR A C 1
ATOM 815 O O . TYR A 1 103 ? -4.126 -0.164 20.256 1.00 56.03 103 TYR A O 1
ATOM 823 N N . ASP A 1 104 ? -2.645 0.594 18.752 1.00 57.59 104 ASP A N 1
ATOM 824 C CA . ASP A 1 104 ? -1.836 -0.631 18.733 1.00 57.59 104 ASP A CA 1
ATOM 825 C C . ASP A 1 104 ? -1.078 -0.811 20.058 1.00 57.59 104 ASP A C 1
ATOM 827 O O . ASP A 1 104 ? -0.994 -1.925 20.573 1.00 57.59 104 ASP A O 1
ATOM 831 N N . LYS A 1 105 ? -0.618 0.284 20.685 1.00 61.72 105 LYS A N 1
ATOM 832 C CA . LYS A 1 105 ? -0.067 0.267 22.055 1.00 61.72 105 LYS A CA 1
ATOM 833 C C . LYS A 1 105 ? -1.123 -0.140 23.078 1.00 61.72 105 LYS A C 1
ATOM 835 O O . LYS A 1 105 ? -0.821 -0.938 23.964 1.00 61.72 105 LYS A O 1
ATOM 840 N N . ILE A 1 106 ? -2.355 0.356 22.948 1.00 59.19 106 ILE A N 1
ATOM 841 C CA . ILE A 1 106 ? -3.499 -0.012 23.795 1.00 59.19 106 ILE A CA 1
ATOM 842 C C . ILE A 1 106 ? -3.878 -1.490 23.600 1.00 59.19 106 ILE A C 1
ATOM 844 O O . ILE A 1 106 ? -4.151 -2.183 24.576 1.00 59.19 106 ILE A O 1
ATOM 848 N N . CYS A 1 107 ? -3.876 -2.016 22.374 1.00 55.97 107 CYS A N 1
ATOM 849 C CA . CYS A 1 107 ? -4.126 -3.438 22.122 1.00 55.97 107 CYS A CA 1
ATOM 850 C C . CYS A 1 107 ? -2.977 -4.324 22.619 1.00 55.97 107 CYS A C 1
ATOM 852 O O . CYS A 1 107 ? -3.229 -5.315 23.298 1.00 55.97 107 CYS A O 1
ATOM 854 N N . ALA A 1 108 ? -1.722 -3.942 22.385 1.00 53.72 108 ALA A N 1
ATOM 855 C CA . ALA A 1 108 ? -0.561 -4.667 22.889 1.00 53.72 108 ALA A CA 1
ATOM 856 C C . ALA A 1 108 ? -0.523 -4.695 24.427 1.00 53.72 108 ALA A C 1
ATOM 858 O O . ALA A 1 108 ? -0.309 -5.754 25.005 1.00 53.72 108 ALA A O 1
ATOM 859 N N . THR A 1 109 ? -0.819 -3.577 25.101 1.00 54.81 109 THR A N 1
ATOM 860 C CA . THR A 1 109 ? -0.943 -3.525 26.575 1.00 54.81 109 THR A CA 1
ATOM 861 C C . THR A 1 109 ? -2.152 -4.298 27.108 1.00 54.81 109 THR A C 1
ATOM 863 O O . THR A 1 109 ? -2.077 -4.875 28.194 1.00 54.81 109 THR A O 1
ATOM 866 N N . LYS A 1 110 ? -3.257 -4.380 26.353 1.00 51.03 110 LYS A N 1
ATOM 867 C CA . LYS A 1 110 ? -4.373 -5.295 26.664 1.00 51.03 110 LYS A CA 1
ATOM 868 C C . LYS A 1 110 ? -3.962 -6.770 26.554 1.00 51.03 110 LYS A C 1
ATOM 870 O O . LYS A 1 110 ? -4.472 -7.582 27.318 1.00 51.03 110 LYS A O 1
ATOM 875 N N . ILE A 1 111 ? -3.057 -7.113 25.635 1.00 48.44 111 ILE A N 1
ATOM 876 C CA . ILE A 1 111 ? -2.574 -8.486 25.404 1.00 48.44 111 ILE A CA 1
ATOM 877 C C . ILE A 1 111 ? -1.482 -8.889 26.414 1.00 48.44 111 ILE A C 1
ATOM 879 O O . ILE A 1 111 ? -1.450 -10.038 26.851 1.00 48.44 111 ILE A O 1
ATOM 883 N N . THR A 1 112 ? -0.598 -7.969 26.819 1.00 46.88 112 THR A N 1
ATOM 884 C CA . THR A 1 112 ? 0.512 -8.258 27.750 1.00 46.88 112 THR A CA 1
ATOM 885 C C . THR A 1 112 ? 0.109 -8.261 29.227 1.00 46.88 112 THR A C 1
ATOM 887 O O . THR A 1 112 ? 0.784 -8.912 30.027 1.00 46.88 112 THR A O 1
ATOM 890 N N . ASN A 1 113 ? -1.012 -7.632 29.603 1.00 46.84 113 ASN A N 1
ATOM 891 C CA . ASN A 1 113 ? -1.613 -7.750 30.938 1.00 46.84 113 ASN A CA 1
ATOM 892 C C . ASN A 1 113 ? -2.252 -9.139 31.141 1.00 46.84 113 ASN A C 1
ATOM 894 O O . ASN A 1 113 ? -3.471 -9.314 31.103 1.00 46.84 113 ASN A O 1
ATOM 898 N N . LYS A 1 114 ? -1.401 -10.139 31.381 1.00 41.19 114 LYS A N 1
ATOM 899 C CA . LYS A 1 114 ? -1.712 -11.572 31.533 1.00 41.19 114 LYS A CA 1
ATOM 900 C C . LYS A 1 114 ? -2.663 -11.960 32.682 1.00 41.19 114 LYS A C 1
ATOM 902 O O . LYS A 1 114 ? -2.940 -13.145 32.826 1.00 41.19 114 LYS A O 1
ATOM 907 N N . GLU A 1 115 ? -3.216 -11.024 33.456 1.00 43.81 115 GLU A N 1
ATOM 908 C CA . GLU A 1 115 ? -4.060 -11.352 34.624 1.00 43.81 115 GLU A CA 1
ATOM 909 C C . GLU A 1 115 ? -5.510 -10.847 34.556 1.00 43.81 115 GLU A C 1
ATOM 911 O O . GLU A 1 115 ? -6.348 -11.270 35.349 1.00 43.81 115 GLU A O 1
ATOM 916 N N . LYS A 1 116 ? -5.880 -10.016 33.573 1.00 43.53 116 LYS A N 1
ATOM 917 C CA . LYS A 1 116 ? -7.289 -9.659 33.333 1.00 43.53 116 LYS A CA 1
ATOM 918 C C . LYS A 1 116 ? -7.568 -9.699 31.844 1.00 43.53 116 LYS A C 1
ATOM 920 O O . LYS A 1 116 ? -7.265 -8.755 31.126 1.00 43.53 116 LYS A O 1
ATOM 925 N N . LYS A 1 117 ? -8.169 -10.800 31.388 1.00 41.94 117 LYS A N 1
ATOM 926 C CA . LYS A 1 117 ? -8.653 -11.000 30.016 1.00 41.94 117 LYS A CA 1
ATOM 927 C C . LYS A 1 117 ? -9.703 -9.924 29.695 1.00 41.94 117 LYS A C 1
ATOM 929 O O . LYS A 1 117 ? -10.899 -10.135 29.892 1.00 41.94 117 LYS A O 1
ATOM 934 N N . VAL A 1 118 ? -9.270 -8.740 29.260 1.00 52.66 118 VAL A N 1
ATOM 935 C CA . VAL A 1 118 ? -10.163 -7.725 28.697 1.00 52.66 118 VAL A CA 1
ATOM 936 C C . VAL A 1 118 ? -10.675 -8.324 27.395 1.00 52.66 118 VAL A C 1
ATOM 938 O O . VAL A 1 118 ? -9.949 -8.367 26.409 1.00 52.66 118 VAL A O 1
ATOM 941 N N . GLN A 1 119 ? -11.893 -8.867 27.416 1.00 58.03 119 GLN A N 1
ATOM 942 C CA . GLN A 1 119 ? -12.563 -9.352 26.212 1.00 58.03 119 GLN A CA 1
ATOM 943 C C . GLN A 1 119 ? -12.629 -8.190 25.214 1.00 58.03 119 GLN A C 1
ATOM 945 O O . GLN A 1 119 ? -13.346 -7.214 25.460 1.00 58.03 119 GLN A O 1
ATOM 950 N N . LEU A 1 120 ? -11.838 -8.267 24.140 1.00 64.38 120 LEU A N 1
ATOM 951 C CA . LEU A 1 120 ? -11.945 -7.348 23.014 1.00 64.38 120 LEU A CA 1
ATOM 952 C C . LEU A 1 120 ? -13.371 -7.435 22.458 1.00 64.38 120 LEU A C 1
ATOM 954 O O . LEU A 1 120 ? -14.017 -8.484 22.523 1.00 64.38 120 LEU A O 1
ATOM 958 N N . SER A 1 121 ? -13.896 -6.320 21.951 1.00 74.88 121 SER A N 1
ATOM 959 C CA . SER A 1 121 ? -15.163 -6.380 21.228 1.00 74.88 121 SER A CA 1
ATOM 960 C C . SER A 1 121 ? -14.982 -7.265 19.995 1.00 74.88 121 SER A C 1
ATOM 962 O O . SER A 1 121 ? -13.926 -7.227 19.371 1.00 74.88 121 SER A O 1
ATOM 964 N N . GLN A 1 122 ? -16.024 -7.987 19.583 1.00 81.44 122 GLN A N 1
ATOM 965 C CA . GLN A 1 122 ? -16.025 -8.722 18.312 1.00 81.44 122 GLN A CA 1
ATOM 966 C C . GLN A 1 122 ? -15.593 -7.824 17.135 1.00 81.44 122 GLN A C 1
ATOM 968 O O . GLN A 1 122 ? -14.867 -8.272 16.255 1.00 81.44 122 GLN A O 1
ATOM 973 N N . ALA A 1 123 ? -15.974 -6.542 17.177 1.00 80.31 123 ALA A N 1
ATOM 974 C CA . ALA A 1 123 ? -15.579 -5.531 16.197 1.00 80.31 123 ALA A CA 1
ATOM 975 C C . ALA A 1 123 ? -14.079 -5.182 16.237 1.00 80.31 123 ALA A C 1
ATOM 977 O O . ALA A 1 123 ? -13.483 -4.936 15.195 1.00 80.31 123 ALA A O 1
ATOM 978 N N . ASP A 1 124 ? -13.464 -5.170 17.426 1.00 81.69 124 ASP A N 1
ATOM 979 C CA . ASP A 1 124 ? -12.022 -4.924 17.564 1.00 81.69 124 ASP A CA 1
ATOM 980 C C . ASP A 1 124 ? -11.228 -6.134 17.040 1.00 81.69 124 ASP A C 1
ATOM 982 O O . ASP A 1 124 ? -10.212 -5.971 16.371 1.00 81.69 124 ASP A O 1
ATOM 986 N N . GLU A 1 125 ? -11.699 -7.358 17.308 1.00 84.25 125 GLU A N 1
ATOM 987 C CA . GLU A 1 125 ? -11.075 -8.578 16.778 1.00 84.25 125 GLU A CA 1
ATOM 988 C C . GLU A 1 125 ? -11.189 -8.665 15.252 1.00 84.25 125 GLU A C 1
ATOM 990 O O . GLU A 1 125 ? -10.240 -9.072 14.587 1.00 84.25 125 GLU A O 1
ATOM 995 N N . GLU A 1 126 ? -12.339 -8.285 14.693 1.00 87.62 126 GLU A N 1
ATOM 996 C CA . GLU A 1 126 ? -12.552 -8.204 13.245 1.00 87.62 126 GLU A CA 1
ATOM 997 C C . GLU A 1 126 ? -11.640 -7.158 12.600 1.00 87.62 126 GLU A C 1
ATOM 999 O O . GLU A 1 126 ? -10.923 -7.482 11.659 1.00 87.62 126 GLU A O 1
ATOM 1004 N N . TYR A 1 127 ? -11.563 -5.955 13.175 1.00 88.44 127 TYR A N 1
ATOM 1005 C CA . TYR A 1 127 ? -10.655 -4.904 12.718 1.00 88.44 127 TYR A CA 1
ATOM 1006 C C . TYR A 1 127 ? -9.188 -5.361 12.685 1.00 88.44 127 TYR A C 1
ATOM 1008 O O . TYR A 1 127 ? -8.489 -5.122 11.701 1.00 88.44 127 TYR A O 1
ATOM 1016 N N . LEU A 1 128 ? -8.713 -6.041 13.736 1.00 85.88 128 LEU A N 1
ATOM 1017 C CA . LEU A 1 128 ? -7.336 -6.539 13.787 1.00 85.88 128 LEU A CA 1
ATOM 1018 C C . LEU A 1 128 ? -7.066 -7.614 12.728 1.00 85.88 128 LEU A C 1
ATOM 1020 O O . LEU A 1 128 ? -6.000 -7.594 12.112 1.00 85.88 128 LEU A O 1
ATOM 1024 N N . ARG A 1 129 ? -8.024 -8.520 12.484 1.00 88.56 129 ARG A N 1
ATOM 1025 C CA . ARG A 1 129 ? -7.906 -9.524 11.413 1.00 88.56 129 ARG A CA 1
ATOM 1026 C C . ARG A 1 129 ? -7.840 -8.868 10.037 1.00 88.56 129 ARG A C 1
ATOM 1028 O O . ARG A 1 129 ? -6.943 -9.193 9.263 1.00 88.56 129 ARG A O 1
ATOM 1035 N N . ASP A 1 130 ? -8.733 -7.923 9.761 1.00 90.19 130 ASP A N 1
ATOM 1036 C CA . ASP A 1 130 ? -8.775 -7.216 8.480 1.00 90.19 130 ASP A CA 1
ATOM 1037 C C . ASP A 1 130 ? -7.502 -6.385 8.253 1.00 90.19 130 ASP A C 1
ATOM 1039 O O . ASP A 1 130 ? -6.928 -6.401 7.162 1.00 90.19 130 ASP A O 1
ATOM 1043 N N . LYS A 1 131 ? -7.006 -5.704 9.297 1.00 89.19 131 LYS A N 1
ATOM 1044 C CA . LYS A 1 131 ? -5.736 -4.960 9.260 1.00 89.19 131 LYS A CA 1
ATOM 1045 C C . LYS A 1 131 ? -4.550 -5.889 8.980 1.00 89.19 131 LYS A C 1
ATOM 1047 O O . LYS A 1 131 ? -3.676 -5.535 8.189 1.00 89.19 131 LYS A O 1
ATOM 1052 N N . GLN A 1 132 ? -4.524 -7.077 9.585 1.00 86.88 132 GLN A N 1
ATOM 1053 C CA . GLN A 1 132 ? -3.477 -8.068 9.334 1.00 86.88 132 GLN A CA 1
ATOM 1054 C C . GLN A 1 132 ? -3.529 -8.602 7.897 1.00 86.88 132 GLN A C 1
ATOM 1056 O O . GLN A 1 132 ? -2.507 -8.601 7.215 1.00 86.88 132 GLN A O 1
ATOM 1061 N N . GLN A 1 133 ? -4.713 -8.961 7.398 1.00 92.88 133 GLN A N 1
ATOM 1062 C CA . GLN A 1 133 ? -4.888 -9.402 6.013 1.00 92.88 133 GLN A CA 1
ATOM 1063 C C . GLN A 1 133 ? -4.436 -8.329 5.009 1.00 92.88 133 GLN A C 1
ATOM 1065 O O . GLN A 1 133 ? -3.787 -8.644 4.008 1.00 92.88 133 GLN A O 1
ATOM 1070 N N . LEU A 1 134 ? -4.747 -7.059 5.284 1.00 92.94 134 LEU A N 1
ATOM 1071 C CA . LEU A 1 134 ? -4.310 -5.934 4.463 1.00 92.94 134 LEU A CA 1
ATOM 1072 C C . LEU A 1 134 ? -2.780 -5.792 4.453 1.00 92.94 134 LEU A C 1
ATOM 1074 O O . LEU A 1 134 ? -2.193 -5.562 3.394 1.00 92.94 134 LEU A O 1
ATOM 1078 N N . SER A 1 135 ? -2.137 -5.968 5.611 1.00 91.75 135 SER A N 1
ATOM 1079 C CA . SER A 1 135 ? -0.676 -5.968 5.731 1.00 91.75 135 SER A CA 1
ATOM 1080 C C . SER A 1 135 ? -0.038 -7.097 4.916 1.00 91.75 135 SER A C 1
ATOM 1082 O O . SER A 1 135 ? 0.879 -6.854 4.128 1.00 91.75 135 SER A O 1
ATOM 1084 N N . ASP A 1 136 ? -0.559 -8.319 5.023 1.00 90.75 136 ASP A N 1
ATOM 1085 C CA . ASP A 1 136 ? -0.049 -9.475 4.277 1.00 90.75 136 ASP A CA 1
ATOM 1086 C C . ASP A 1 136 ? -0.188 -9.270 2.760 1.00 90.75 136 ASP A C 1
ATOM 1088 O O . ASP A 1 136 ? 0.734 -9.547 1.985 1.00 90.75 136 ASP A O 1
ATOM 1092 N N . GLN A 1 137 ? -1.330 -8.730 2.320 1.00 95.19 137 GLN A N 1
ATOM 1093 C CA . GLN A 1 137 ? -1.573 -8.417 0.913 1.00 95.19 137 GLN A CA 1
ATOM 1094 C C . GLN A 1 137 ? -0.621 -7.333 0.391 1.00 95.19 137 GLN A C 1
ATOM 1096 O O . GLN A 1 137 ? -0.103 -7.466 -0.726 1.00 95.19 137 GLN A O 1
ATOM 1101 N N . PHE A 1 138 ? -0.373 -6.287 1.183 1.00 95.38 138 PHE A N 1
ATOM 1102 C CA . PHE A 1 138 ? 0.572 -5.224 0.847 1.00 95.38 138 PHE A CA 1
ATOM 1103 C C . PHE A 1 138 ? 1.977 -5.791 0.618 1.00 95.38 138 PHE A C 1
ATOM 1105 O O . PHE A 1 138 ? 2.533 -5.627 -0.471 1.00 95.38 138 PHE A O 1
ATOM 1112 N N . HIS A 1 139 ? 2.521 -6.531 1.590 1.00 93.94 139 HIS A N 1
ATOM 1113 C CA . HIS A 1 139 ? 3.869 -7.094 1.493 1.00 93.94 139 HIS A CA 1
ATOM 1114 C C . HIS A 1 139 ? 4.005 -8.071 0.328 1.00 93.94 139 HIS A C 1
ATOM 1116 O O . HIS A 1 139 ? 4.968 -7.990 -0.435 1.00 93.94 139 HIS A O 1
ATOM 1122 N N . LYS A 1 140 ? 3.018 -8.956 0.133 1.00 94.56 140 LYS A N 1
ATOM 1123 C CA . LYS A 1 140 ? 3.004 -9.891 -0.999 1.00 94.56 140 LYS A CA 1
ATOM 1124 C C . LYS A 1 140 ? 3.078 -9.155 -2.336 1.00 94.56 140 LYS A C 1
ATOM 1126 O O . LYS A 1 140 ? 3.845 -9.547 -3.213 1.00 94.56 140 LYS A O 1
ATOM 1131 N N . THR A 1 141 ? 2.282 -8.100 -2.497 1.00 96.06 141 THR A N 1
ATOM 1132 C CA . THR A 1 141 ? 2.224 -7.331 -3.748 1.00 96.06 141 THR A CA 1
ATOM 1133 C C . THR A 1 141 ? 3.510 -6.536 -3.965 1.00 96.06 141 THR A C 1
ATOM 1135 O O . THR A 1 141 ? 4.058 -6.549 -5.067 1.00 96.06 141 THR A O 1
ATOM 1138 N N . MET A 1 142 ? 4.045 -5.910 -2.913 1.00 94.19 142 MET A N 1
ATOM 1139 C CA . MET A 1 142 ? 5.322 -5.194 -2.966 1.00 94.19 142 MET A CA 1
ATOM 1140 C C . MET A 1 142 ? 6.479 -6.113 -3.359 1.00 94.19 142 MET A C 1
ATOM 1142 O O . MET A 1 142 ? 7.206 -5.792 -4.297 1.00 94.19 142 MET A O 1
ATOM 1146 N N . MET A 1 143 ? 6.590 -7.295 -2.742 1.00 93.75 143 MET A N 1
ATOM 1147 C CA . MET A 1 143 ? 7.626 -8.270 -3.097 1.00 93.75 143 MET A CA 1
ATOM 1148 C C . MET A 1 143 ? 7.551 -8.700 -4.567 1.00 93.75 143 MET A C 1
ATOM 1150 O O . MET A 1 143 ? 8.580 -8.858 -5.220 1.00 93.75 143 MET A O 1
ATOM 1154 N N . GLN A 1 144 ? 6.345 -8.871 -5.120 1.00 94.94 144 GLN A N 1
ATOM 1155 C CA . GLN A 1 144 ? 6.175 -9.207 -6.538 1.00 94.94 144 GLN A CA 1
ATOM 1156 C C . GLN A 1 144 ? 6.616 -8.069 -7.464 1.00 94.94 144 GLN A C 1
ATOM 1158 O O . GLN A 1 144 ? 7.245 -8.321 -8.493 1.00 94.94 144 GLN A O 1
ATOM 1163 N N . ILE A 1 145 ? 6.280 -6.824 -7.118 1.00 93.12 145 ILE A N 1
ATOM 1164 C CA . ILE A 1 145 ? 6.672 -5.635 -7.883 1.00 93.12 145 ILE A CA 1
ATOM 1165 C C . ILE A 1 145 ? 8.195 -5.481 -7.870 1.00 93.12 145 ILE A C 1
ATOM 1167 O O . ILE A 1 145 ? 8.792 -5.298 -8.930 1.00 93.12 145 ILE A O 1
ATOM 1171 N N . GLU A 1 146 ? 8.822 -5.594 -6.701 1.00 91.50 146 GLU A N 1
ATOM 1172 C CA . GLU A 1 146 ? 10.273 -5.469 -6.538 1.00 91.50 146 GLU A CA 1
ATOM 1173 C C . GLU A 1 146 ? 11.028 -6.602 -7.234 1.00 91.50 146 GLU A C 1
ATOM 1175 O O . GLU A 1 146 ? 11.973 -6.333 -7.977 1.00 91.50 146 GLU A O 1
ATOM 1180 N N . GLY A 1 147 ? 10.564 -7.848 -7.092 1.00 92.62 147 GLY A N 1
ATOM 1181 C CA . GLY A 1 147 ? 11.133 -8.993 -7.805 1.00 92.62 147 GLY A CA 1
ATOM 1182 C C . GLY A 1 147 ? 11.121 -8.784 -9.321 1.00 92.62 147 GLY A C 1
ATOM 1183 O O . GLY A 1 147 ? 12.156 -8.883 -9.978 1.00 92.62 147 GLY A O 1
ATOM 1184 N N . ARG A 1 148 ? 9.976 -8.366 -9.880 1.00 93.50 148 ARG A N 1
ATOM 1185 C CA . ARG A 1 148 ? 9.868 -8.061 -11.316 1.00 93.50 148 ARG A CA 1
ATOM 1186 C C . ARG A 1 148 ? 10.715 -6.862 -11.742 1.00 93.50 148 ARG A C 1
ATOM 1188 O O . ARG A 1 148 ? 11.241 -6.864 -12.852 1.00 93.50 148 ARG A O 1
ATOM 1195 N N . ALA A 1 149 ? 10.857 -5.839 -10.900 1.00 90.69 149 ALA A N 1
ATOM 1196 C CA . ALA A 1 149 ? 11.687 -4.674 -11.210 1.00 90.69 149 ALA A CA 1
ATOM 1197 C C . ALA A 1 149 ? 13.163 -5.062 -11.386 1.00 90.69 149 ALA A C 1
ATOM 1199 O O . ALA A 1 149 ? 13.820 -4.609 -12.330 1.00 90.69 149 ALA A O 1
ATOM 1200 N N . VAL A 1 150 ? 13.659 -5.947 -10.515 1.00 91.44 150 VAL A N 1
ATOM 1201 C CA . VAL A 1 150 ? 15.024 -6.485 -10.584 1.00 91.44 150 VAL A CA 1
ATOM 1202 C C . VAL A 1 150 ? 15.223 -7.328 -11.845 1.00 91.44 150 VAL A C 1
ATOM 1204 O O . VAL A 1 150 ? 16.235 -7.168 -12.524 1.00 91.44 150 VAL A O 1
ATOM 1207 N N . GLU A 1 151 ? 14.254 -8.171 -12.208 1.00 91.69 151 GLU A N 1
ATOM 1208 C CA . GLU A 1 151 ? 14.331 -9.036 -13.395 1.00 91.69 151 GLU A CA 1
ATOM 1209 C C . GLU A 1 151 ? 14.287 -8.264 -14.723 1.00 91.69 151 GLU A C 1
ATOM 1211 O O . GLU A 1 151 ? 14.923 -8.654 -15.703 1.00 91.69 151 GLU A O 1
ATOM 1216 N N . VAL A 1 152 ? 13.555 -7.150 -14.786 1.00 91.31 152 VAL A N 1
ATOM 1217 C CA . VAL A 1 152 ? 13.337 -6.422 -16.046 1.00 91.31 152 VAL A CA 1
ATOM 1218 C C . VAL A 1 152 ? 14.596 -5.706 -16.543 1.00 91.31 152 VAL A C 1
ATOM 1220 O O . VAL A 1 152 ? 14.836 -5.665 -17.751 1.00 91.31 152 VAL A O 1
ATOM 1223 N N . SER A 1 153 ? 15.429 -5.173 -15.647 1.00 87.19 153 SER A N 1
ATOM 1224 C CA . SER A 1 153 ? 16.663 -4.468 -16.030 1.00 87.19 153 SER A CA 1
ATOM 1225 C C . SER A 1 153 ? 17.637 -5.320 -16.872 1.00 87.19 153 SER A C 1
ATOM 1227 O O . SER A 1 153 ? 17.998 -4.874 -17.968 1.00 87.19 153 SER A O 1
ATOM 1229 N N . PRO A 1 154 ? 18.038 -6.542 -16.458 1.00 90.06 154 PRO A N 1
ATOM 1230 C CA . PRO A 1 154 ? 18.920 -7.391 -17.262 1.00 90.06 154 PRO A CA 1
ATOM 1231 C C . PRO A 1 154 ? 18.258 -7.871 -18.561 1.00 90.06 154 PRO A C 1
ATOM 1233 O O . PRO A 1 154 ? 18.937 -7.987 -19.583 1.00 90.06 154 PRO A O 1
ATOM 1236 N N . ILE A 1 155 ? 16.935 -8.084 -18.570 1.00 92.31 155 ILE A N 1
ATOM 1237 C CA . ILE A 1 155 ? 16.193 -8.433 -19.793 1.00 92.31 155 ILE A CA 1
ATOM 1238 C C . ILE A 1 155 ? 16.286 -7.296 -20.817 1.00 92.31 155 ILE A C 1
ATOM 1240 O O . ILE A 1 155 ? 16.623 -7.539 -21.977 1.00 92.31 155 ILE A O 1
ATOM 1244 N N . ILE A 1 156 ? 16.043 -6.049 -20.396 1.00 90.25 156 ILE A N 1
ATOM 1245 C CA . ILE A 1 156 ? 16.140 -4.867 -21.265 1.00 90.25 156 ILE A CA 1
ATOM 1246 C C . ILE A 1 156 ? 17.565 -4.697 -21.788 1.00 90.25 156 ILE A C 1
ATOM 1248 O O . ILE A 1 156 ? 17.750 -4.469 -22.984 1.00 90.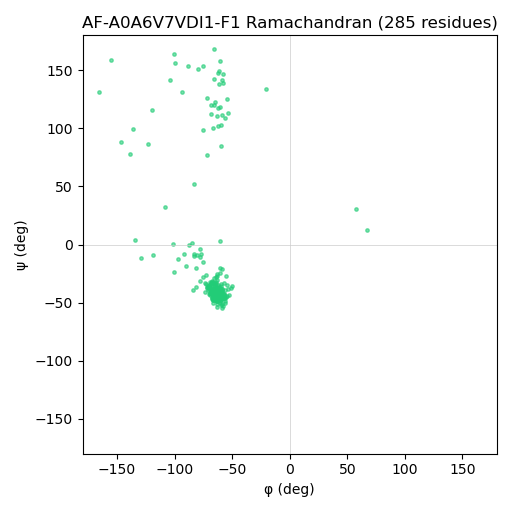25 156 ILE A O 1
ATOM 1252 N N . GLN A 1 157 ? 18.572 -4.835 -20.925 1.00 87.88 157 GLN A N 1
ATOM 1253 C CA . GLN A 1 157 ? 19.975 -4.742 -21.333 1.00 87.88 157 GLN A CA 1
ATOM 1254 C C . GLN A 1 157 ? 20.337 -5.814 -22.367 1.00 87.88 157 GLN A C 1
ATOM 1256 O O . GLN A 1 157 ? 20.894 -5.484 -23.41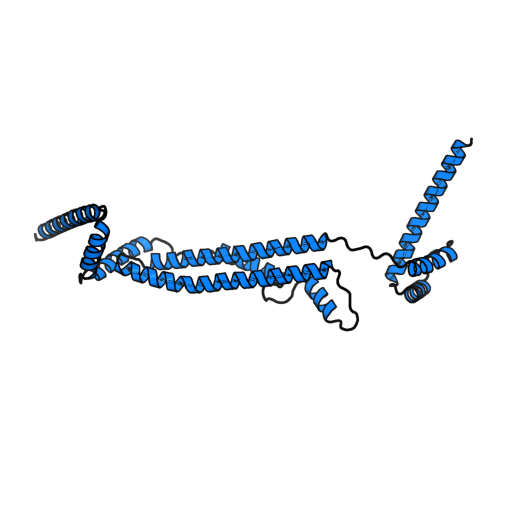4 1.00 87.88 157 GLN A O 1
ATOM 1261 N N . SER A 1 158 ? 19.963 -7.075 -22.127 1.00 91.12 158 SER A N 1
ATOM 1262 C CA . SER A 1 158 ? 20.199 -8.181 -23.064 1.00 91.12 158 SER A CA 1
ATOM 1263 C C . SER A 1 158 ? 19.505 -7.950 -24.410 1.00 91.12 158 SER A C 1
ATOM 1265 O O . SER A 1 158 ? 20.118 -8.105 -25.469 1.00 91.12 158 SER A O 1
ATOM 1267 N N . LEU A 1 159 ? 18.240 -7.520 -24.389 1.00 90.12 159 LEU A N 1
ATOM 1268 C CA . LEU A 1 159 ? 17.464 -7.236 -25.595 1.00 90.12 159 LEU A CA 1
ATOM 1269 C C . LEU A 1 159 ? 18.079 -6.092 -26.409 1.00 90.12 159 LEU A C 1
ATOM 1271 O O . LEU A 1 159 ? 18.254 -6.212 -27.621 1.00 90.12 159 LEU A O 1
ATOM 1275 N N . LEU A 1 160 ? 18.442 -4.991 -25.752 1.00 88.31 160 LEU A N 1
ATOM 1276 C CA . LEU A 1 160 ? 19.042 -3.838 -26.420 1.00 88.31 160 LEU A CA 1
ATOM 1277 C C . LEU A 1 160 ? 20.441 -4.145 -26.955 1.00 88.31 160 LEU A C 1
ATOM 1279 O O . LEU A 1 160 ? 20.789 -3.658 -28.030 1.00 88.31 160 LEU A O 1
ATOM 1283 N N . GLN A 1 161 ? 21.204 -4.999 -26.270 1.00 86.00 161 GLN A N 1
ATOM 1284 C CA . GLN A 1 161 ? 22.484 -5.491 -26.768 1.00 86.00 161 GLN A CA 1
ATOM 1285 C C . GLN A 1 161 ? 22.306 -6.328 -28.043 1.00 86.00 161 GLN A C 1
ATOM 1287 O O . GLN A 1 161 ? 23.055 -6.140 -28.998 1.00 86.00 161 GLN A O 1
ATOM 1292 N N . LYS A 1 162 ? 21.280 -7.187 -28.110 1.00 84.88 162 LYS A N 1
ATOM 1293 C CA . LYS A 1 162 ? 20.929 -7.912 -29.345 1.00 84.88 162 LYS A CA 1
ATOM 1294 C C . LYS A 1 162 ? 20.478 -6.957 -30.450 1.00 84.88 162 LYS A C 1
ATOM 1296 O O . LYS A 1 162 ? 20.910 -7.092 -31.587 1.00 84.88 162 LYS A O 1
ATOM 1301 N N . HIS A 1 163 ? 19.661 -5.954 -30.130 1.00 85.06 163 HIS A N 1
ATOM 1302 C CA . HIS A 1 163 ? 19.211 -4.962 -31.113 1.00 85.06 163 HIS A CA 1
ATOM 1303 C C . HIS A 1 163 ? 20.360 -4.122 -31.672 1.00 85.06 163 HIS A C 1
ATOM 1305 O O . HIS A 1 163 ? 20.330 -3.750 -32.843 1.00 85.06 163 HIS A O 1
ATOM 1311 N N . ARG A 1 164 ? 21.391 -3.852 -30.869 1.00 82.56 164 ARG A N 1
ATOM 1312 C CA . ARG A 1 164 ? 22.595 -3.144 -31.319 1.00 82.56 164 ARG A CA 1
ATOM 1313 C C . ARG A 1 164 ? 23.330 -3.878 -32.450 1.00 82.56 164 ARG A C 1
ATOM 1315 O O . ARG A 1 164 ? 24.061 -3.236 -33.192 1.00 82.56 164 ARG A O 1
ATOM 1322 N N . MET A 1 165 ? 23.100 -5.183 -32.617 1.00 81.00 165 MET A N 1
ATOM 1323 C CA . MET A 1 165 ? 23.652 -5.980 -33.718 1.00 81.00 165 MET A CA 1
ATOM 1324 C C . MET A 1 165 ? 22.922 -5.785 -35.048 1.00 81.00 165 MET A C 1
ATOM 1326 O O . MET A 1 165 ? 23.391 -6.296 -36.052 1.00 81.00 165 MET A O 1
ATOM 1330 N N . VAL A 1 166 ? 21.765 -5.118 -35.068 1.00 78.69 166 VAL A N 1
ATOM 1331 C CA . VAL A 1 166 ? 20.942 -4.963 -36.284 1.00 78.69 166 VAL A CA 1
ATOM 1332 C C . VAL A 1 166 ? 20.545 -3.516 -36.573 1.00 78.69 166 VAL A C 1
ATOM 1334 O O . VAL A 1 166 ? 20.036 -3.208 -37.649 1.00 78.69 166 VAL A O 1
ATOM 1337 N N . ARG A 1 167 ? 20.755 -2.603 -35.617 1.00 82.56 167 ARG A N 1
ATOM 1338 C CA . ARG A 1 167 ? 20.479 -1.170 -35.768 1.00 82.56 167 ARG A CA 1
ATOM 1339 C C . ARG A 1 167 ? 21.332 -0.324 -34.815 1.00 82.56 167 ARG A C 1
ATOM 1341 O O . ARG A 1 167 ? 21.737 -0.820 -33.763 1.00 82.56 167 ARG A O 1
ATOM 1348 N N . PRO A 1 168 ? 21.529 0.975 -35.100 1.00 84.00 168 PRO A N 1
ATOM 1349 C CA . PRO A 1 168 ? 22.204 1.879 -34.174 1.00 84.00 168 PRO A CA 1
ATOM 1350 C C . PRO A 1 168 ? 21.369 2.075 -32.899 1.00 84.00 168 PRO A C 1
ATOM 1352 O O . PRO A 1 168 ? 20.232 2.549 -32.954 1.00 84.00 168 PRO A O 1
ATOM 1355 N N . VAL A 1 169 ? 21.932 1.720 -31.744 1.00 84.69 169 VAL A N 1
ATOM 1356 C CA . VAL A 1 169 ? 21.345 1.972 -30.418 1.00 84.69 169 VAL A CA 1
ATOM 1357 C C . VAL A 1 169 ? 22.319 2.853 -29.646 1.00 84.69 169 VAL A C 1
ATOM 1359 O O . VAL A 1 169 ? 23.443 2.426 -29.380 1.00 84.69 169 VAL A O 1
ATOM 1362 N N . ALA A 1 170 ? 21.911 4.078 -29.307 1.00 84.81 170 ALA A N 1
ATOM 1363 C CA . ALA A 1 170 ? 22.757 4.988 -28.545 1.00 84.81 170 ALA A CA 1
ATOM 1364 C C . ALA A 1 170 ? 22.710 4.631 -27.045 1.00 84.81 170 ALA A C 1
ATOM 1366 O O . ALA A 1 170 ? 21.675 4.164 -26.556 1.00 84.81 170 ALA A O 1
ATOM 1367 N N . PRO A 1 171 ? 23.785 4.893 -26.276 1.00 82.44 171 PRO A N 1
ATOM 1368 C CA . PRO A 1 171 ? 23.789 4.685 -24.824 1.00 82.44 171 PRO A CA 1
ATOM 1369 C C . PRO A 1 171 ? 22.641 5.411 -24.106 1.00 82.44 171 PRO A C 1
ATOM 1371 O O . PRO A 1 171 ? 22.052 4.871 -23.169 1.00 82.44 171 PRO A O 1
ATOM 1374 N N . TYR A 1 172 ? 22.274 6.599 -24.600 1.00 85.38 172 TYR A N 1
ATOM 1375 C CA . TYR A 1 172 ? 21.136 7.374 -24.109 1.00 85.38 172 TYR A CA 1
ATOM 1376 C C . TYR A 1 172 ? 19.811 6.606 -24.218 1.00 85.38 172 TYR A C 1
ATOM 1378 O O . TYR A 1 172 ? 19.060 6.546 -23.247 1.00 85.38 172 TYR A O 1
ATOM 1386 N N . ASP A 1 173 ? 19.531 5.963 -25.361 1.00 83.88 173 ASP A N 1
ATOM 1387 C CA . ASP A 1 173 ? 18.289 5.199 -25.555 1.00 83.88 173 ASP A CA 1
ATOM 1388 C C . ASP A 1 173 ? 18.174 4.057 -24.538 1.00 83.88 173 ASP A C 1
ATOM 1390 O O . ASP A 1 173 ? 17.095 3.781 -24.013 1.00 83.88 173 ASP A O 1
ATOM 1394 N N . MET A 1 174 ? 19.298 3.391 -24.252 1.00 84.94 174 MET A N 1
ATOM 1395 C CA . MET A 1 174 ? 19.350 2.288 -23.295 1.00 84.94 174 MET A CA 1
ATOM 1396 C C . MET A 1 174 ? 19.032 2.763 -21.881 1.00 84.94 174 MET A C 1
ATOM 1398 O O . MET A 1 174 ? 18.180 2.179 -21.207 1.00 84.94 174 MET A O 1
ATOM 1402 N N . GLN A 1 175 ? 19.661 3.856 -21.458 1.00 85.19 175 GLN A N 1
ATOM 1403 C CA . GLN A 1 175 ? 19.397 4.471 -20.161 1.00 85.19 175 GLN A CA 1
ATOM 1404 C C . GLN A 1 175 ? 17.950 4.966 -20.063 1.00 85.19 175 GLN A C 1
ATOM 1406 O O . GLN A 1 175 ? 17.290 4.728 -19.053 1.00 85.19 175 GLN A O 1
ATOM 1411 N N . ALA A 1 176 ? 17.420 5.573 -21.126 1.00 87.12 176 ALA A N 1
ATOM 1412 C CA . ALA A 1 176 ? 16.042 6.042 -21.167 1.00 87.12 176 ALA A CA 1
ATOM 1413 C C . ALA A 1 176 ? 15.022 4.899 -21.071 1.00 87.12 176 ALA A C 1
ATOM 1415 O O . ALA A 1 176 ? 14.011 5.041 -20.385 1.00 87.12 176 ALA A O 1
ATOM 1416 N N . MET A 1 177 ? 15.274 3.752 -21.708 1.00 88.56 177 MET A N 1
ATOM 1417 C CA . MET A 1 177 ? 14.402 2.577 -21.590 1.00 88.56 177 MET A CA 1
ATOM 1418 C C . MET A 1 177 ? 14.407 1.988 -20.179 1.00 88.56 177 MET A C 1
ATOM 1420 O O . MET A 1 177 ? 13.334 1.763 -19.617 1.00 88.56 177 MET A O 1
ATOM 1424 N N . ILE A 1 178 ? 15.589 1.797 -19.583 1.00 86.69 178 ILE A N 1
ATOM 1425 C CA . ILE A 1 178 ? 15.718 1.314 -18.199 1.00 86.69 178 ILE A CA 1
ATOM 1426 C C . ILE A 1 178 ? 15.001 2.272 -17.244 1.00 86.69 178 ILE A C 1
ATOM 1428 O O . ILE A 1 178 ? 14.198 1.846 -16.415 1.00 86.69 178 ILE A O 1
ATOM 1432 N N . TRP A 1 179 ? 15.221 3.576 -17.407 1.00 88.88 179 TRP A N 1
ATOM 1433 C CA . TRP A 1 179 ? 14.568 4.588 -16.589 1.00 88.88 179 TRP A CA 1
ATOM 1434 C C . TRP A 1 179 ? 13.045 4.588 -16.750 1.00 88.88 179 TRP A C 1
ATOM 1436 O O . TRP A 1 179 ? 12.331 4.613 -15.752 1.00 88.88 179 TRP A O 1
ATOM 1446 N N . ASN A 1 180 ? 12.527 4.508 -17.980 1.00 89.12 180 ASN A N 1
ATOM 1447 C CA . ASN A 1 180 ? 11.083 4.467 -18.232 1.00 89.12 180 ASN A CA 1
ATOM 1448 C C . ASN A 1 180 ? 10.435 3.247 -17.568 1.00 89.12 180 ASN A C 1
ATOM 1450 O O . ASN A 1 180 ? 9.326 3.345 -17.043 1.00 89.12 180 ASN A O 1
ATOM 1454 N N . CYS A 1 181 ? 11.125 2.106 -17.565 1.00 90.19 181 CYS A N 1
ATOM 1455 C CA . CYS A 1 181 ? 10.680 0.923 -16.840 1.00 90.19 181 CYS A CA 1
ATOM 1456 C C . CYS A 1 181 ? 10.715 1.130 -15.325 1.00 90.19 181 CYS A C 1
ATOM 1458 O O . CYS A 1 181 ? 9.692 0.927 -14.675 1.00 90.19 181 CYS A O 1
ATOM 1460 N N . ASN A 1 182 ? 11.826 1.609 -14.765 1.00 88.94 182 ASN A N 1
ATOM 1461 C CA . ASN A 1 182 ? 11.934 1.876 -13.328 1.00 88.94 182 ASN A CA 1
ATOM 1462 C C . ASN A 1 182 ? 10.890 2.893 -12.851 1.00 88.94 182 ASN A C 1
ATOM 1464 O O . ASN A 1 182 ? 10.275 2.701 -11.806 1.00 88.94 182 ASN A O 1
ATOM 1468 N N . LYS A 1 183 ? 10.599 3.923 -13.652 1.00 90.12 183 LYS A N 1
ATOM 1469 C CA . LYS A 1 183 ? 9.530 4.888 -13.378 1.00 90.12 183 LYS A CA 1
ATOM 1470 C C . LYS A 1 183 ? 8.156 4.221 -13.283 1.00 90.12 183 LYS A C 1
ATOM 1472 O O . LYS A 1 183 ? 7.380 4.559 -12.393 1.00 90.12 183 LYS A O 1
ATOM 1477 N N . LYS A 1 184 ? 7.852 3.256 -14.160 1.00 92.31 184 LYS A N 1
ATOM 1478 C CA . LYS A 1 184 ? 6.604 2.478 -14.070 1.00 92.31 184 LYS A CA 1
ATOM 1479 C C . LYS A 1 184 ? 6.541 1.680 -12.769 1.00 92.31 184 LYS A C 1
ATOM 1481 O O . LYS A 1 184 ? 5.503 1.696 -12.120 1.00 92.31 184 LYS A O 1
ATOM 1486 N N . PHE A 1 185 ? 7.639 1.044 -12.359 1.00 93.12 185 PHE A N 1
ATOM 1487 C CA . PHE A 1 185 ? 7.699 0.331 -11.080 1.00 93.12 185 PHE A CA 1
ATOM 1488 C C . PHE A 1 185 ? 7.539 1.267 -9.877 1.00 93.12 185 PHE A C 1
ATOM 1490 O O . PHE A 1 185 ? 6.796 0.940 -8.959 1.00 93.12 185 PHE A O 1
ATOM 1497 N N . THR A 1 186 ? 8.150 2.454 -9.888 1.00 91.81 186 THR A N 1
ATOM 1498 C CA . THR A 1 186 ? 7.921 3.477 -8.854 1.00 91.81 186 THR A CA 1
ATOM 1499 C C . THR A 1 186 ? 6.453 3.882 -8.771 1.00 91.81 186 THR A C 1
ATOM 1501 O O . THR A 1 186 ? 5.894 3.887 -7.681 1.00 91.81 186 THR A O 1
ATOM 1504 N N . ASN A 1 187 ? 5.794 4.129 -9.904 1.00 93.69 187 ASN A N 1
ATOM 1505 C CA . ASN A 1 187 ? 4.365 4.444 -9.906 1.00 93.69 187 ASN A CA 1
ATOM 1506 C C . ASN A 1 187 ? 3.512 3.290 -9.359 1.00 93.69 187 ASN A C 1
ATOM 1508 O O . ASN A 1 187 ? 2.580 3.536 -8.606 1.00 93.69 187 ASN A O 1
ATOM 1512 N N . LEU A 1 188 ? 3.844 2.038 -9.692 1.00 95.06 188 LEU A N 1
ATOM 1513 C CA . LEU A 1 188 ? 3.150 0.869 -9.142 1.00 95.06 188 LEU A CA 1
ATOM 1514 C C . LEU A 1 188 ? 3.334 0.751 -7.622 1.00 95.06 188 LEU A C 1
ATOM 1516 O O . LEU A 1 188 ? 2.372 0.446 -6.923 1.00 95.06 188 LEU A O 1
ATOM 1520 N N . ARG A 1 189 ? 4.536 1.029 -7.097 1.00 94.00 189 ARG A N 1
ATOM 1521 C CA . ARG A 1 189 ? 4.788 1.064 -5.644 1.00 94.00 189 ARG A CA 1
ATOM 1522 C C . ARG A 1 189 ? 3.947 2.143 -4.963 1.00 94.00 189 ARG A C 1
ATOM 1524 O O . ARG A 1 189 ? 3.290 1.857 -3.967 1.00 94.00 189 ARG A O 1
ATOM 1531 N N . ILE A 1 190 ? 3.925 3.353 -5.521 1.00 94.31 190 ILE A N 1
ATOM 1532 C CA . ILE A 1 190 ? 3.097 4.464 -5.026 1.00 94.31 190 ILE A CA 1
ATOM 1533 C C . ILE A 1 190 ? 1.613 4.082 -5.032 1.00 94.31 190 ILE A C 1
ATOM 1535 O O . ILE A 1 190 ? 0.931 4.298 -4.036 1.00 94.31 190 ILE A O 1
ATOM 1539 N N . GLU A 1 191 ? 1.124 3.480 -6.116 1.00 96.06 191 GLU A N 1
ATOM 1540 C CA . GLU A 1 191 ? -0.276 3.067 -6.247 1.00 96.06 191 GLU A CA 1
ATOM 1541 C C . GLU A 1 191 ? -0.666 2.046 -5.172 1.00 96.06 191 GLU A C 1
ATOM 1543 O O . GLU A 1 191 ? -1.655 2.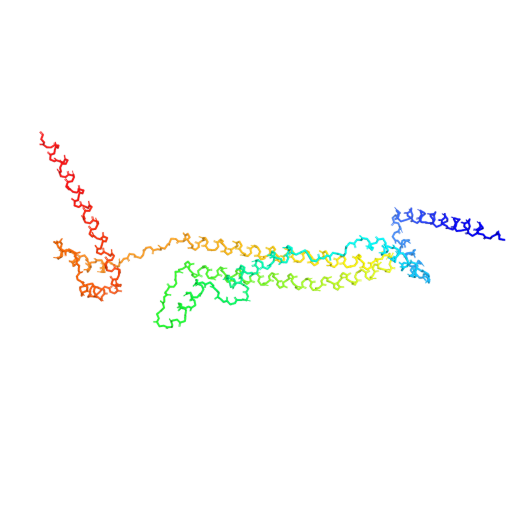240 -4.468 1.00 96.06 191 GLU A O 1
ATOM 1548 N N . VAL A 1 192 ? 0.146 1.000 -4.978 1.00 95.69 192 VAL A N 1
ATOM 1549 C CA . VAL A 1 192 ? -0.093 -0.008 -3.933 1.00 95.69 192 VAL A CA 1
ATOM 1550 C C . VAL A 1 192 ? -0.101 0.638 -2.549 1.00 95.69 192 VAL A C 1
ATOM 1552 O O . VAL A 1 192 ? -1.037 0.423 -1.780 1.00 95.69 192 VAL A O 1
ATOM 1555 N N . LYS A 1 193 ? 0.889 1.486 -2.242 1.00 94.94 193 LYS A N 1
ATOM 1556 C CA . LYS A 1 193 ? 0.957 2.196 -0.958 1.00 94.94 193 LYS A CA 1
ATOM 1557 C C . LYS A 1 193 ? -0.271 3.091 -0.734 1.00 94.94 193 LYS A C 1
ATOM 1559 O O . LYS A 1 193 ? -0.845 3.096 0.354 1.00 94.94 193 LYS A O 1
ATOM 1564 N N . MET A 1 194 ? -0.715 3.810 -1.767 1.00 96.19 194 MET A N 1
ATOM 1565 C CA . MET A 1 194 ? -1.895 4.675 -1.720 1.00 96.19 194 MET A CA 1
ATOM 1566 C C . MET A 1 194 ? -3.183 3.880 -1.473 1.00 96.19 194 MET A C 1
ATOM 1568 O O . MET A 1 194 ? -3.967 4.255 -0.599 1.00 96.19 194 MET A O 1
ATOM 1572 N N . GLN A 1 195 ? -3.390 2.777 -2.195 1.00 96.25 195 GLN A N 1
ATOM 1573 C CA . GLN A 1 195 ? -4.553 1.902 -2.018 1.00 96.25 195 GLN A CA 1
ATOM 1574 C C . GLN A 1 195 ? -4.599 1.309 -0.608 1.00 96.25 195 GLN A C 1
ATOM 1576 O O . GLN A 1 195 ? -5.658 1.281 0.020 1.00 96.25 195 GLN A O 1
ATOM 1581 N N . THR A 1 196 ? -3.450 0.902 -0.068 1.00 95.38 196 THR A N 1
ATOM 1582 C CA . THR A 1 196 ? -3.357 0.408 1.308 1.00 95.38 196 THR A CA 1
ATOM 1583 C C . THR A 1 196 ? -3.710 1.497 2.324 1.00 95.38 196 THR A C 1
ATOM 1585 O O . THR A 1 196 ? -4.537 1.250 3.199 1.00 95.38 196 THR A O 1
ATOM 1588 N N . CYS A 1 197 ? -3.195 2.724 2.180 1.00 94.25 197 CYS A N 1
ATOM 1589 C CA . CYS A 1 197 ? -3.585 3.855 3.035 1.00 94.25 197 CYS A CA 1
ATOM 1590 C C . CYS A 1 197 ? -5.099 4.130 2.997 1.00 94.25 197 CYS A C 1
ATOM 1592 O O . CYS A 1 197 ? -5.720 4.369 4.035 1.00 94.25 197 CYS A O 1
ATOM 1594 N N . GLN A 1 198 ? -5.708 4.086 1.809 1.00 95.25 198 GLN A N 1
ATOM 1595 C CA . GLN A 1 198 ? -7.153 4.263 1.649 1.00 95.25 198 GLN A CA 1
ATOM 1596 C C . GLN A 1 198 ? -7.940 3.138 2.332 1.00 95.25 198 GLN A C 1
ATOM 1598 O O . GLN A 1 198 ? -8.907 3.412 3.042 1.00 95.25 198 GLN A 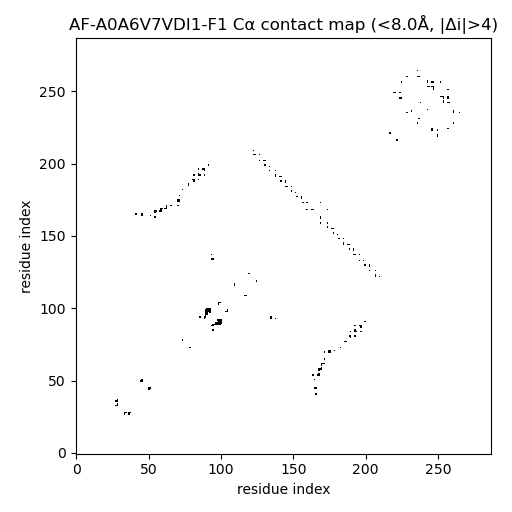O 1
ATOM 1603 N N . ALA A 1 199 ? -7.503 1.886 2.181 1.00 95.06 199 ALA A N 1
ATOM 1604 C CA . ALA A 1 199 ? -8.131 0.742 2.832 1.00 95.06 199 ALA A CA 1
ATOM 1605 C C . ALA A 1 199 ? -8.069 0.844 4.367 1.00 95.06 199 ALA A C 1
ATOM 1607 O O . ALA A 1 199 ? -9.078 0.605 5.028 1.00 95.06 199 ALA A O 1
ATOM 1608 N N . ILE A 1 200 ? -6.942 1.286 4.940 1.00 91.44 200 ILE A N 1
ATOM 1609 C CA . ILE A 1 200 ? -6.820 1.521 6.391 1.00 91.44 200 ILE A CA 1
ATOM 1610 C C . ILE A 1 200 ? -7.800 2.595 6.857 1.00 91.44 200 ILE A C 1
ATOM 1612 O O . ILE A 1 200 ? -8.484 2.417 7.863 1.00 91.44 200 ILE A O 1
ATOM 1616 N N . LYS A 1 201 ? -7.920 3.699 6.111 1.00 90.94 201 LYS A N 1
ATOM 1617 C CA . LYS A 1 201 ? -8.879 4.760 6.435 1.00 90.94 201 LYS A CA 1
ATOM 1618 C C . LYS A 1 201 ? -10.312 4.219 6.494 1.00 90.94 201 LYS A C 1
ATOM 1620 O O . LYS A 1 201 ? -11.034 4.514 7.44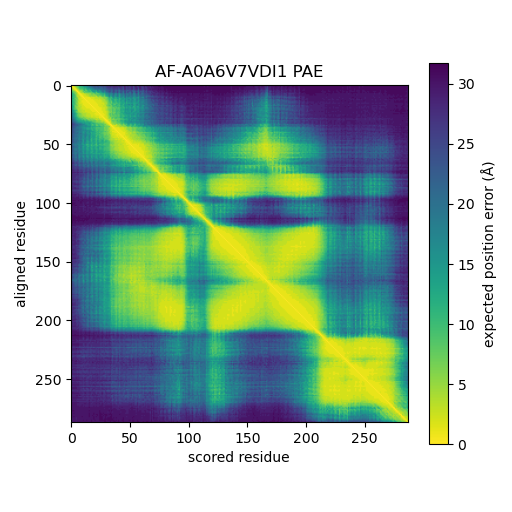3 1.00 90.94 201 LYS A O 1
ATOM 1625 N N . VAL A 1 202 ? -10.694 3.373 5.537 1.00 92.38 202 VAL A N 1
ATOM 1626 C CA . VAL A 1 202 ? -12.003 2.703 5.537 1.00 92.38 202 VAL A CA 1
ATOM 1627 C C . VAL A 1 202 ? -12.159 1.776 6.747 1.00 92.38 202 VAL A C 1
ATOM 1629 O O . VAL A 1 202 ? -13.227 1.751 7.358 1.00 92.38 202 VAL A O 1
ATOM 1632 N N . LEU A 1 203 ? -11.117 1.033 7.137 1.00 89.25 203 LEU A N 1
ATOM 1633 C CA . LEU A 1 203 ? -11.150 0.194 8.343 1.00 89.25 203 LEU A CA 1
ATOM 1634 C C . LEU A 1 203 ? -11.353 1.028 9.618 1.00 89.25 203 LEU A C 1
ATOM 1636 O O . LEU A 1 203 ? -12.174 0.661 10.460 1.00 89.25 203 LEU A O 1
ATOM 1640 N N . HIS A 1 204 ? -10.679 2.174 9.739 1.00 87.75 204 HIS A N 1
ATOM 1641 C CA . HIS A 1 204 ? -10.884 3.105 10.851 1.00 87.75 204 HIS A CA 1
ATOM 1642 C C . HIS A 1 204 ? -12.312 3.654 10.900 1.00 87.75 204 HIS A C 1
ATOM 1644 O O . HIS A 1 204 ? -12.925 3.685 11.967 1.00 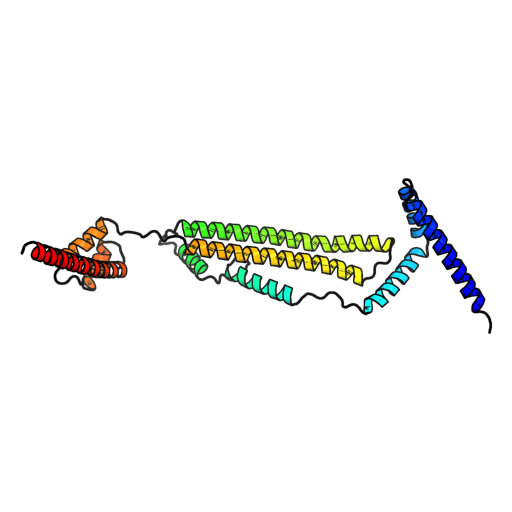87.75 204 HIS A O 1
ATOM 1650 N N . GLU A 1 205 ? -12.864 4.056 9.755 1.00 87.56 205 GLU A N 1
ATOM 1651 C CA . GLU A 1 205 ? -14.241 4.551 9.662 1.00 87.56 205 GLU A CA 1
ATOM 1652 C C . GLU A 1 205 ? -15.256 3.468 10.050 1.00 87.56 205 GLU A C 1
ATOM 1654 O O . GLU A 1 205 ? -16.198 3.739 10.798 1.00 87.56 205 GLU A O 1
ATOM 1659 N N . LYS A 1 206 ? -15.046 2.222 9.609 1.00 86.75 206 LYS A N 1
ATOM 1660 C CA . LYS A 1 206 ? -15.879 1.076 10.006 1.00 86.75 206 LYS A CA 1
ATOM 1661 C C . LYS A 1 206 ? -15.843 0.841 11.514 1.00 86.75 206 LYS A C 1
ATOM 1663 O O . LYS A 1 206 ? -16.899 0.677 12.124 1.00 86.75 206 LYS A O 1
ATOM 1668 N N . LEU A 1 207 ? -14.656 0.866 12.121 1.00 83.56 207 LEU A N 1
ATOM 1669 C CA . LEU A 1 207 ? -14.500 0.677 13.563 1.00 83.56 207 LEU A CA 1
ATOM 1670 C C . LEU A 1 207 ? -15.166 1.812 14.357 1.00 83.56 207 LEU A C 1
ATOM 1672 O O . LEU A 1 207 ? -15.865 1.554 15.337 1.00 83.56 207 LEU A O 1
ATOM 1676 N N . ALA A 1 208 ? -14.997 3.062 13.917 1.00 81.62 208 ALA A N 1
ATOM 1677 C CA . ALA A 1 208 ? -15.592 4.232 14.560 1.00 81.62 208 ALA A CA 1
ATOM 1678 C C . ALA A 1 208 ? -17.129 4.228 14.490 1.00 81.62 208 ALA A C 1
ATOM 1680 O O . ALA A 1 208 ? -17.792 4.600 15.461 1.00 81.62 208 ALA A O 1
ATOM 1681 N N . ASN A 1 209 ? -17.688 3.772 13.366 1.00 82.31 209 ASN A N 1
ATOM 1682 C CA . ASN A 1 209 ? -19.131 3.673 13.150 1.00 82.31 209 ASN A CA 1
ATOM 1683 C C . ASN A 1 209 ? -19.758 2.425 13.784 1.00 82.31 209 ASN A C 1
ATOM 1685 O O . ASN A 1 209 ? -20.986 2.319 13.832 1.00 82.31 209 ASN A O 1
ATOM 1689 N N . HIS A 1 210 ? -18.957 1.486 14.296 1.00 77.44 210 HIS A N 1
ATOM 1690 C CA . HIS A 1 210 ? -19.499 0.304 14.944 1.00 77.44 210 HIS A CA 1
ATOM 1691 C C . HIS A 1 210 ? -20.187 0.703 16.264 1.00 77.44 210 HIS A C 1
ATOM 1693 O O . HIS A 1 210 ? -19.538 1.217 17.184 1.00 77.44 210 HIS A O 1
ATOM 1699 N N . PRO A 1 211 ? -21.500 0.447 16.427 1.00 65.69 211 PRO A N 1
ATOM 1700 C CA . PRO A 1 211 ? -22.203 0.813 17.644 1.00 65.69 211 PRO A CA 1
ATOM 1701 C C . PRO A 1 211 ? -21.597 0.051 18.821 1.00 65.69 211 PRO A C 1
ATOM 1703 O O . PRO A 1 211 ? -21.630 -1.182 18.880 1.00 65.69 211 PRO A O 1
ATOM 1706 N N . ARG A 1 212 ? -21.037 0.783 19.790 1.00 66.19 212 ARG A N 1
ATOM 1707 C CA . ARG A 1 212 ? -20.632 0.190 21.066 1.00 66.19 212 ARG A CA 1
ATOM 1708 C C . ARG A 1 212 ? -21.892 -0.326 21.749 1.00 66.19 212 ARG A C 1
ATOM 1710 O O . ARG A 1 212 ? -22.742 0.462 22.167 1.00 66.19 212 ARG A O 1
ATOM 1717 N N . LYS A 1 213 ? -22.029 -1.652 21.841 1.00 59.06 213 LYS A N 1
ATOM 1718 C CA . LYS A 1 213 ? -23.167 -2.307 22.494 1.00 59.06 213 LYS A CA 1
ATOM 1719 C C . LYS A 1 213 ? -23.291 -1.734 23.909 1.00 59.06 213 LYS A C 1
ATOM 1721 O O . LYS A 1 213 ? -22.389 -1.919 24.728 1.00 59.06 213 LYS A O 1
ATOM 1726 N N . ARG A 1 214 ? -24.371 -0.992 24.193 1.00 60.12 214 ARG A N 1
ATOM 1727 C CA . ARG A 1 214 ? -24.627 -0.473 25.544 1.00 60.12 214 ARG A CA 1
ATOM 1728 C C . ARG A 1 214 ? -24.708 -1.672 26.482 1.00 60.12 214 ARG A C 1
ATOM 1730 O O . ARG A 1 214 ? -25.627 -2.481 26.379 1.00 60.12 214 ARG A O 1
ATOM 1737 N N . ARG A 1 215 ? -23.727 -1.808 27.373 1.00 70.19 215 ARG A N 1
ATOM 1738 C CA . ARG A 1 215 ? -23.787 -2.790 28.455 1.00 70.19 215 ARG A CA 1
ATOM 1739 C C . ARG A 1 215 ? -24.750 -2.241 29.498 1.00 70.19 215 ARG A C 1
ATOM 1741 O O . ARG A 1 215 ? -24.392 -1.356 30.268 1.00 70.19 215 ARG A O 1
ATOM 1748 N N . ASN A 1 216 ? -25.990 -2.717 29.465 1.00 82.12 216 ASN A N 1
ATOM 1749 C CA . ASN A 1 216 ? -26.911 -2.503 30.572 1.00 82.12 216 ASN A CA 1
ATOM 1750 C C . ASN A 1 216 ? -26.371 -3.254 31.793 1.00 82.12 216 ASN A C 1
ATOM 1752 O O . ASN A 1 216 ? -25.828 -4.352 31.654 1.00 82.12 216 ASN A O 1
ATOM 1756 N N . PHE A 1 217 ? -26.516 -2.665 32.976 1.00 89.62 217 PHE A N 1
ATOM 1757 C CA . PHE A 1 217 ? -26.250 -3.383 34.217 1.00 89.62 217 PHE A CA 1
ATOM 1758 C C . PHE A 1 217 ? -27.204 -4.580 34.343 1.00 89.62 217 PHE A C 1
ATOM 1760 O O . PHE A 1 217 ? -28.324 -4.541 33.820 1.00 89.62 217 PHE A O 1
ATOM 1767 N N . SER A 1 218 ? -26.754 -5.653 34.999 1.00 90.44 218 SER A N 1
ATOM 1768 C CA . SER A 1 218 ? -27.609 -6.812 35.270 1.00 90.44 218 SER A CA 1
ATOM 1769 C C . SER A 1 218 ? -28.809 -6.393 36.123 1.00 90.44 218 SER A C 1
ATOM 1771 O O . SER A 1 218 ? -28.766 -5.378 36.821 1.00 90.44 218 SER A O 1
ATOM 1773 N N . LYS A 1 219 ? -29.893 -7.176 36.080 1.00 92.38 219 LYS A N 1
ATOM 1774 C CA . LYS A 1 219 ? -31.090 -6.890 36.886 1.00 92.38 219 LYS A CA 1
ATOM 1775 C C . LYS A 1 219 ? -30.759 -6.800 38.378 1.00 92.38 219 LYS A C 1
ATOM 1777 O O . LYS A 1 219 ? -31.259 -5.904 39.037 1.00 92.38 219 LYS A O 1
ATOM 1782 N N . GLU A 1 220 ? -29.875 -7.666 38.860 1.00 93.31 220 GLU A N 1
ATOM 1783 C CA . GLU A 1 220 ? -29.398 -7.689 40.245 1.00 93.31 220 GLU A CA 1
ATOM 1784 C C . GLU A 1 220 ? -28.646 -6.407 40.628 1.00 93.31 220 GLU A C 1
ATOM 1786 O O . GLU A 1 220 ? -28.990 -5.764 41.614 1.00 93.31 220 GLU A O 1
ATOM 1791 N N . VAL A 1 221 ? -27.695 -5.958 39.798 1.00 92.75 221 VAL A N 1
ATOM 1792 C CA . VAL A 1 221 ? -26.975 -4.695 40.036 1.00 92.75 221 VAL A CA 1
ATOM 1793 C C . VAL A 1 221 ? -27.940 -3.513 40.040 1.00 92.75 221 VAL A C 1
ATOM 1795 O O . VAL A 1 221 ? -27.858 -2.638 40.897 1.00 92.75 221 VAL A O 1
ATOM 1798 N N . VAL A 1 222 ? -28.876 -3.482 39.088 1.00 94.44 222 VAL A N 1
ATOM 1799 C CA . VAL A 1 222 ? -29.899 -2.431 39.027 1.00 94.44 222 VAL A CA 1
ATOM 1800 C C . VAL A 1 222 ? -30.807 -2.469 40.256 1.00 94.44 222 VAL A C 1
ATOM 1802 O O . VAL A 1 222 ? -31.184 -1.402 40.734 1.00 94.44 222 VAL A O 1
ATOM 1805 N N . GLN A 1 223 ? -31.143 -3.656 40.764 1.00 95.31 223 GLN A N 1
ATOM 1806 C CA . GLN A 1 223 ? -31.964 -3.827 41.958 1.00 95.31 223 GLN A CA 1
ATOM 1807 C C . GLN A 1 223 ? -31.266 -3.241 43.186 1.00 95.31 223 GLN A C 1
ATOM 1809 O O . GLN A 1 223 ? -31.811 -2.323 43.783 1.00 95.31 223 GLN A O 1
ATOM 1814 N N . ILE A 1 224 ? -30.022 -3.645 43.463 1.00 94.69 224 ILE A N 1
ATOM 1815 C CA . ILE A 1 224 ? -29.238 -3.149 44.609 1.00 94.69 224 ILE A CA 1
ATOM 1816 C C . ILE A 1 224 ? -29.139 -1.614 44.603 1.00 94.69 224 ILE A C 1
ATOM 1818 O O . ILE A 1 224 ? -29.326 -0.958 45.626 1.00 94.69 224 ILE A O 1
ATOM 1822 N N . LEU A 1 225 ? -28.867 -1.019 43.436 1.00 96.12 225 LEU A N 1
ATOM 1823 C CA . LEU A 1 225 ? -28.770 0.438 43.302 1.00 96.12 225 LEU A CA 1
ATOM 1824 C C . LEU A 1 225 ? -30.133 1.136 43.456 1.00 96.12 225 LEU A C 1
ATOM 1826 O O . LEU A 1 225 ? -30.197 2.254 43.969 1.00 96.12 225 LEU A O 1
ATOM 1830 N N . ASN A 1 226 ? -31.219 0.504 42.998 1.00 95.44 226 ASN A N 1
ATOM 1831 C CA . ASN A 1 226 ? -32.575 1.021 43.183 1.00 95.44 226 ASN A CA 1
ATOM 1832 C C . ASN A 1 226 ? -33.018 0.952 44.642 1.00 95.44 226 ASN A C 1
ATOM 1834 O O . ASN A 1 226 ? -33.615 1.921 45.098 1.00 95.44 226 ASN A O 1
ATOM 1838 N N . ASP A 1 227 ? -32.726 -0.139 45.346 1.00 95.69 227 ASP A N 1
ATOM 1839 C CA . ASP A 1 227 ? -33.120 -0.334 46.743 1.00 95.69 227 ASP A CA 1
ATOM 1840 C C . ASP A 1 227 ? -32.530 0.780 47.610 1.00 95.69 227 ASP A C 1
ATOM 1842 O O . ASP A 1 227 ? -33.275 1.537 48.231 1.00 95.69 227 ASP A O 1
ATOM 1846 N N . TYR A 1 228 ? -31.217 1.013 47.497 1.00 95.44 228 TYR A N 1
ATOM 1847 C CA . TYR A 1 228 ? -30.564 2.133 48.179 1.00 95.44 228 TYR A CA 1
ATOM 1848 C C . TYR A 1 228 ? -31.189 3.488 47.803 1.00 95.44 228 TYR A C 1
ATOM 1850 O O . TYR A 1 228 ? -31.431 4.333 48.664 1.00 95.44 228 TYR A O 1
ATOM 1858 N N . TYR A 1 229 ? -31.463 3.719 46.510 1.00 94.88 229 TYR A N 1
ATOM 1859 C CA . TYR A 1 229 ? -32.061 4.976 46.045 1.00 94.88 229 TYR A CA 1
ATOM 1860 C C . TYR A 1 229 ? -33.456 5.219 46.640 1.00 94.88 229 TYR A C 1
ATOM 1862 O O . TYR A 1 229 ? -33.805 6.365 46.919 1.00 94.88 229 TYR A O 1
ATOM 1870 N N . LEU A 1 230 ? -34.268 4.168 46.785 1.00 92.56 230 LEU A N 1
ATOM 1871 C CA . LEU A 1 230 ? -35.617 4.256 47.343 1.00 92.56 230 LEU A CA 1
ATOM 1872 C C . LEU A 1 230 ? -35.584 4.471 48.859 1.00 92.56 230 LEU A C 1
ATOM 1874 O O . LEU A 1 230 ? -36.333 5.310 49.355 1.00 92.56 230 LEU A O 1
ATOM 1878 N N . GLU A 1 231 ? -34.684 3.791 49.571 1.00 93.81 231 GLU A N 1
ATOM 1879 C CA . GLU A 1 231 ? -34.452 4.010 51.006 1.00 93.81 231 GLU A CA 1
ATOM 1880 C C . GLU A 1 231 ? -34.015 5.455 51.301 1.00 93.81 231 GLU A C 1
ATOM 1882 O O . GLU A 1 231 ? -34.427 6.043 52.299 1.00 93.81 231 GLU A O 1
ATOM 1887 N N . HIS A 1 232 ? -33.257 6.067 50.385 1.00 93.56 232 HIS A N 1
ATOM 1888 C CA . HIS A 1 232 ? -32.719 7.425 50.515 1.00 93.56 232 HIS A CA 1
ATOM 1889 C C . HIS A 1 232 ? -33.421 8.429 49.589 1.00 93.56 232 HIS A C 1
ATOM 1891 O O . HIS A 1 232 ? -32.810 9.382 49.110 1.00 93.56 232 HIS A O 1
ATOM 1897 N N . ILE A 1 233 ? -34.715 8.248 49.304 1.00 90.69 233 ILE A N 1
ATOM 1898 C CA . ILE A 1 233 ? -35.403 9.062 48.287 1.00 90.69 233 ILE A CA 1
ATOM 1899 C C . ILE A 1 233 ? -35.479 10.560 48.627 1.00 90.69 233 ILE A C 1
ATOM 1901 O O . ILE A 1 233 ? -35.580 11.394 47.721 1.00 90.69 233 ILE A O 1
ATOM 1905 N N . SER A 1 234 ? -35.418 10.898 49.917 1.00 86.19 234 SER A N 1
ATOM 1906 C CA . SER A 1 234 ? -35.378 12.275 50.419 1.00 86.19 234 SER A CA 1
ATOM 1907 C C . SER A 1 234 ? -34.033 12.953 50.146 1.00 86.19 234 SER A C 1
ATOM 1909 O O . SER A 1 234 ? -34.016 14.128 49.782 1.00 86.19 234 SER A O 1
ATOM 1911 N N . ASP A 1 235 ? -32.928 12.207 50.253 1.00 90.00 235 ASP A N 1
ATOM 1912 C CA . ASP A 1 235 ? -31.568 12.676 49.969 1.00 90.00 235 ASP A CA 1
ATOM 1913 C C . ASP A 1 235 ? -30.749 11.611 49.204 1.00 90.00 235 ASP A C 1
ATOM 1915 O O . ASP A 1 235 ? -29.930 10.894 49.779 1.00 90.00 235 ASP A O 1
ATOM 1919 N N . PRO A 1 236 ? -30.971 11.459 47.881 1.00 89.94 236 PRO A N 1
ATOM 1920 C CA . PRO A 1 236 ? -30.398 10.368 47.090 1.00 89.94 236 PRO A CA 1
ATOM 1921 C C . PRO A 1 236 ? -28.960 10.678 46.633 1.00 89.94 236 PRO A C 1
ATOM 1923 O O . PRO A 1 236 ? -28.627 10.629 45.434 1.00 89.94 236 PRO A O 1
ATOM 1926 N N . TYR A 1 237 ? -28.112 11.054 47.585 1.00 93.56 237 TYR A N 1
ATOM 1927 C CA . TYR A 1 237 ? -26.704 11.388 47.405 1.00 93.56 237 TYR A CA 1
ATOM 1928 C C . TYR A 1 237 ? -25.852 10.483 48.306 1.00 93.56 237 TYR A C 1
ATOM 1930 O O . TYR A 1 237 ? -25.520 10.878 49.418 1.00 93.56 237 TYR A O 1
ATOM 1938 N N . PRO A 1 238 ? -25.481 9.274 47.834 1.00 92.88 238 PRO A N 1
ATOM 1939 C CA . PRO A 1 238 ? -24.636 8.380 48.618 1.00 92.88 238 PRO A CA 1
ATOM 1940 C C . PRO A 1 238 ? -23.314 9.054 48.981 1.00 92.88 238 PRO A C 1
ATOM 1942 O O . PRO A 1 238 ? -22.708 9.731 48.136 1.00 92.88 238 PRO A O 1
ATOM 1945 N N . SER A 1 239 ? -22.856 8.845 50.214 1.00 94.25 239 SER A N 1
ATOM 1946 C CA . SER A 1 239 ? -21.536 9.295 50.651 1.00 94.25 239 SER A CA 1
ATOM 1947 C C . SER A 1 239 ? -20.431 8.542 49.901 1.00 94.25 239 SER A C 1
ATOM 1949 O O . SER A 1 239 ? -20.678 7.540 49.227 1.00 94.25 239 SER A O 1
ATOM 1951 N N . ASP A 1 240 ? -19.182 8.997 49.996 1.00 93.50 240 ASP A N 1
ATOM 1952 C CA . ASP A 1 240 ? -18.075 8.282 49.350 1.00 93.50 240 ASP A CA 1
ATOM 1953 C C . ASP A 1 240 ? -17.877 6.871 49.922 1.00 93.50 240 ASP A C 1
ATOM 1955 O O . ASP A 1 240 ? -17.527 5.954 49.176 1.00 93.50 240 ASP A O 1
ATOM 1959 N N . ASN A 1 241 ? -18.192 6.668 51.205 1.00 94.06 241 ASN A N 1
ATOM 1960 C CA . ASN A 1 241 ? -18.187 5.344 51.816 1.00 94.06 241 ASN A CA 1
ATOM 1961 C C . ASN A 1 241 ? -19.295 4.451 51.230 1.00 94.06 241 ASN A C 1
ATOM 1963 O O . ASN A 1 241 ? -19.015 3.333 50.799 1.00 94.06 241 ASN A O 1
ATOM 1967 N N . ASP A 1 242 ? -20.515 4.976 51.091 1.00 93.50 242 ASP A N 1
ATOM 1968 C CA . ASP A 1 242 ? -21.644 4.226 50.521 1.00 93.50 242 ASP A CA 1
ATOM 1969 C C . ASP A 1 242 ? -21.408 3.885 49.047 1.00 93.50 242 ASP A C 1
ATOM 1971 O O . ASP A 1 242 ? -21.724 2.788 48.593 1.00 93.50 242 ASP A O 1
ATOM 1975 N N . LYS A 1 243 ? -20.804 4.799 48.274 1.00 94.56 243 LYS A N 1
ATOM 1976 C CA . LYS A 1 243 ? -20.437 4.523 46.876 1.00 94.56 243 LYS A CA 1
ATOM 1977 C C . LYS A 1 243 ? -19.430 3.380 46.776 1.00 94.56 243 LYS A C 1
ATOM 1979 O O . LYS A 1 243 ? -19.543 2.570 45.855 1.00 94.56 243 LYS A O 1
ATOM 1984 N N . ASN A 1 244 ? -18.454 3.321 47.685 1.00 94.88 244 ASN A N 1
ATOM 1985 C CA . ASN A 1 244 ? -17.483 2.229 47.742 1.00 94.88 244 ASN A CA 1
ATOM 1986 C C . ASN A 1 244 ? -18.159 0.907 48.117 1.00 94.88 244 ASN A C 1
ATOM 1988 O O . ASN A 1 244 ? -17.906 -0.108 47.470 1.00 94.88 244 ASN A O 1
ATOM 1992 N N . GLU A 1 245 ? -19.057 0.917 49.101 1.00 94.44 245 GLU A N 1
ATOM 1993 C CA . GLU A 1 245 ? -19.802 -0.273 49.509 1.00 94.44 245 GLU A CA 1
ATOM 1994 C C . GLU A 1 245 ? -20.721 -0.784 48.390 1.00 94.44 245 GLU A C 1
ATOM 1996 O O . GLU A 1 245 ? -20.721 -1.973 48.070 1.00 94.44 245 GLU A O 1
ATOM 2001 N N . LEU A 1 246 ? -21.456 0.113 47.729 1.00 94.31 246 LEU A N 1
ATOM 2002 C CA . LEU A 1 246 ? -22.302 -0.221 46.586 1.00 94.31 246 LEU A CA 1
ATOM 2003 C C . LEU A 1 246 ? -21.469 -0.775 45.432 1.00 94.31 246 LEU A C 1
ATOM 2005 O O . LEU A 1 246 ? -21.855 -1.786 44.849 1.00 94.31 246 LEU A O 1
ATOM 2009 N N . ALA A 1 247 ? -20.319 -0.170 45.123 1.00 93.69 247 ALA A N 1
ATOM 2010 C CA . ALA A 1 247 ? -19.386 -0.668 44.113 1.00 93.69 247 ALA A CA 1
ATOM 2011 C C . ALA A 1 247 ? -18.876 -2.081 44.448 1.00 93.69 247 ALA A C 1
ATOM 2013 O O . ALA A 1 247 ? -18.851 -2.946 43.574 1.00 93.69 247 ALA A O 1
ATOM 2014 N N . MET A 1 248 ? -18.545 -2.341 45.717 1.00 93.81 248 MET A N 1
ATOM 2015 C CA . MET A 1 248 ? -18.155 -3.671 46.195 1.00 93.81 248 MET A CA 1
ATOM 2016 C C . MET A 1 248 ? -19.294 -4.688 46.049 1.00 93.81 248 MET A C 1
ATOM 2018 O O . MET A 1 248 ? -19.083 -5.755 45.480 1.00 93.81 248 MET A O 1
ATOM 2022 N N . LYS A 1 249 ? -20.512 -4.348 46.493 1.00 91.81 249 LYS A N 1
ATOM 2023 C CA . LYS A 1 249 ? -21.695 -5.228 46.424 1.00 91.81 249 LYS A CA 1
ATOM 2024 C C . LYS A 1 249 ? -22.116 -5.558 44.992 1.00 91.81 249 LYS A C 1
ATOM 2026 O O . LYS A 1 249 ? -22.576 -6.659 44.719 1.00 91.81 249 LYS A O 1
ATOM 2031 N N . THR A 1 250 ? -21.982 -4.602 44.077 1.00 92.12 250 THR A N 1
ATOM 2032 C CA . THR A 1 250 ? -22.458 -4.729 42.689 1.00 92.12 250 THR A CA 1
ATOM 2033 C C . THR A 1 250 ? -21.374 -5.153 41.698 1.00 92.12 250 THR A C 1
ATOM 2035 O O . THR A 1 250 ? -21.684 -5.479 40.552 1.00 92.12 250 THR A O 1
ATOM 2038 N N . GLY A 1 251 ? -20.101 -5.120 42.098 1.00 90.06 251 GLY A N 1
ATOM 2039 C CA . GLY A 1 251 ? -18.966 -5.430 41.229 1.00 90.06 251 GLY A CA 1
ATOM 2040 C C . GLY A 1 251 ? -18.729 -4.418 40.097 1.00 90.06 251 GLY A C 1
ATOM 2041 O O . GLY A 1 251 ? -17.969 -4.708 39.172 1.00 90.06 251 GLY A O 1
ATOM 2042 N N . ILE A 1 252 ? -19.367 -3.241 40.138 1.00 92.44 252 ILE A N 1
ATOM 2043 C CA . ILE A 1 252 ? -19.126 -2.130 39.199 1.00 92.44 252 ILE A CA 1
ATOM 2044 C C . ILE A 1 252 ? -18.230 -1.064 39.838 1.00 92.44 252 ILE A C 1
ATOM 2046 O O . ILE A 1 252 ? -18.035 -1.033 41.048 1.00 92.44 252 ILE A O 1
ATOM 2050 N N . THR A 1 253 ? -17.647 -0.170 39.037 1.00 91.62 253 THR A N 1
ATOM 2051 C CA . THR A 1 253 ? -16.729 0.848 39.569 1.00 91.62 253 THR A CA 1
ATOM 2052 C C . THR A 1 253 ? -17.472 1.972 40.293 1.00 91.62 253 THR A C 1
ATOM 2054 O O . THR A 1 253 ? -18.596 2.329 39.942 1.00 91.62 253 THR A O 1
ATOM 2057 N N . VAL A 1 254 ? -16.802 2.621 41.246 1.00 90.94 254 VAL A N 1
ATOM 2058 C CA . VAL A 1 254 ? -17.325 3.794 41.977 1.00 90.94 254 VAL A CA 1
ATOM 2059 C C . VAL A 1 254 ? -17.793 4.903 41.024 1.00 90.94 254 VAL A C 1
ATOM 2061 O O . VAL A 1 254 ? -18.834 5.523 41.232 1.00 90.94 254 VAL A O 1
ATOM 2064 N N . SER A 1 255 ? -17.070 5.115 39.919 1.00 91.12 255 SER A N 1
ATOM 2065 C CA . SER A 1 255 ? -17.467 6.064 38.871 1.00 91.12 255 SER A CA 1
ATOM 2066 C C . SER A 1 255 ? -18.781 5.656 38.187 1.00 91.12 255 SER A C 1
ATOM 2068 O O . SER A 1 255 ? -19.649 6.499 37.956 1.00 91.12 255 SER A O 1
ATOM 2070 N N . GLN A 1 256 ? -18.974 4.362 37.904 1.00 92.19 256 GLN A N 1
ATOM 2071 C CA . GLN A 1 256 ? -20.224 3.837 37.345 1.00 92.19 256 GLN A CA 1
ATOM 2072 C C . GLN A 1 256 ? -21.397 3.993 38.319 1.00 92.19 256 GLN A C 1
ATOM 2074 O O . GLN A 1 256 ? -22.476 4.395 37.882 1.00 92.19 256 GLN A O 1
ATOM 2079 N N . VAL A 1 257 ? -21.177 3.759 39.618 1.00 94.12 257 VAL A N 1
ATOM 2080 C CA . VAL A 1 257 ? -22.165 4.024 40.678 1.00 94.12 257 VAL A CA 1
ATOM 2081 C C . VAL A 1 257 ? -22.545 5.508 40.682 1.00 94.12 257 VAL A C 1
ATOM 2083 O O . VAL A 1 257 ? -23.721 5.845 40.543 1.00 94.12 257 VAL A O 1
ATOM 2086 N N . ASN A 1 258 ? -21.564 6.413 40.728 1.00 94.00 258 ASN A N 1
ATOM 2087 C CA . ASN A 1 258 ? -21.803 7.860 40.726 1.00 94.00 258 ASN A CA 1
ATOM 2088 C C . ASN A 1 258 ? -22.623 8.318 39.503 1.00 94.00 258 ASN A C 1
ATOM 2090 O O . ASN A 1 258 ? -23.614 9.043 39.631 1.00 94.00 258 ASN A O 1
ATOM 2094 N N . ASN A 1 259 ? -22.254 7.830 38.315 1.00 93.88 259 ASN A N 1
ATOM 2095 C CA . ASN A 1 259 ? -22.966 8.116 37.071 1.00 93.88 259 ASN A CA 1
ATOM 2096 C C . ASN A 1 259 ? -24.394 7.557 37.075 1.00 93.88 259 ASN A C 1
ATOM 2098 O O . ASN A 1 259 ? -25.313 8.199 36.557 1.00 93.88 259 ASN A O 1
ATOM 2102 N N . TRP A 1 260 ? -24.606 6.371 37.650 1.00 95.50 260 TRP A N 1
ATOM 2103 C CA . TRP A 1 260 ? -25.935 5.780 37.766 1.00 95.50 260 TRP A CA 1
ATOM 2104 C C . TRP A 1 260 ? -26.847 6.641 38.646 1.00 95.50 260 TRP A C 1
ATOM 2106 O O . TRP A 1 260 ? -27.933 7.010 38.196 1.00 95.50 260 TRP A O 1
ATOM 2116 N N . PHE A 1 261 ? -26.388 7.053 39.834 1.00 96.25 261 PHE A N 1
ATOM 2117 C CA . PHE A 1 261 ? -27.168 7.899 40.750 1.00 96.25 261 PHE A CA 1
ATOM 2118 C C . PHE A 1 261 ? -27.458 9.284 40.163 1.00 96.25 261 PHE A C 1
ATOM 2120 O O . PHE A 1 261 ? -28.590 9.766 40.249 1.00 96.25 261 PHE A O 1
ATOM 2127 N N . GLY A 1 262 ? -26.480 9.902 39.490 1.00 94.56 262 GLY A N 1
ATOM 2128 C CA . GLY A 1 262 ? -26.689 11.157 38.764 1.00 94.56 262 GLY A CA 1
ATOM 2129 C C . GLY A 1 262 ? -27.807 11.046 37.725 1.00 94.56 262 GLY A C 1
ATOM 2130 O O . GLY A 1 262 ? -28.759 11.831 37.734 1.00 94.56 262 GLY A O 1
ATOM 2131 N N . ASN A 1 263 ? -27.747 10.013 36.883 1.00 95.12 263 ASN A N 1
ATOM 2132 C CA . ASN A 1 263 ? -28.764 9.757 35.864 1.00 95.12 263 ASN A CA 1
ATOM 2133 C C . ASN A 1 263 ? -30.133 9.405 36.466 1.00 95.12 263 ASN A C 1
ATOM 2135 O O . ASN A 1 263 ? -31.162 9.864 35.965 1.00 95.12 263 ASN A O 1
ATOM 2139 N N . LYS A 1 264 ? -30.166 8.609 37.541 1.00 94.94 264 LYS A N 1
ATOM 2140 C CA . LYS A 1 264 ? -31.397 8.214 38.233 1.00 94.94 264 LYS A CA 1
ATOM 2141 C C . LYS A 1 264 ? -32.127 9.431 38.806 1.00 94.94 264 LYS A C 1
ATOM 2143 O O . LYS A 1 264 ? -33.325 9.567 38.557 1.00 94.94 264 LYS A O 1
ATOM 2148 N N . ARG A 1 265 ? -31.415 10.367 39.451 1.00 95.50 265 ARG A N 1
ATOM 2149 C CA . ARG A 1 265 ? -31.997 11.627 39.957 1.00 95.50 265 ARG A CA 1
ATOM 2150 C C . ARG A 1 265 ? -32.595 12.486 38.847 1.00 95.50 265 ARG A C 1
ATOM 2152 O O . ARG A 1 265 ? -33.700 12.998 39.006 1.00 95.50 265 ARG A O 1
ATOM 2159 N N . ILE A 1 266 ? -31.889 12.640 37.723 1.00 93.81 266 ILE A N 1
ATOM 2160 C CA . ILE A 1 266 ? -32.389 13.410 36.571 1.00 93.81 266 ILE A CA 1
ATOM 2161 C C . ILE A 1 266 ? -33.696 12.798 36.051 1.00 93.81 266 ILE A C 1
ATOM 2163 O O . ILE A 1 266 ? -34.681 13.515 35.873 1.00 93.81 266 ILE A O 1
ATOM 2167 N N . ARG A 1 267 ? -33.735 11.470 35.872 1.00 93.44 267 ARG A N 1
ATOM 2168 C CA . ARG A 1 267 ? -34.937 10.749 35.417 1.00 93.44 267 ARG A CA 1
ATOM 2169 C C . ARG A 1 267 ? -36.095 10.876 36.403 1.00 93.44 267 ARG A C 1
ATOM 2171 O O . ARG A 1 267 ? -37.208 11.164 35.980 1.00 93.44 267 ARG A O 1
ATOM 2178 N N . TYR A 1 268 ? -35.829 10.723 37.698 1.00 91.88 268 TYR A N 1
ATOM 2179 C CA . TYR A 1 268 ? -36.847 10.842 38.740 1.00 91.88 268 TYR A CA 1
ATOM 2180 C C . TYR A 1 268 ? -37.441 12.256 38.807 1.00 91.88 268 TYR A C 1
ATOM 2182 O O . TYR A 1 268 ? -38.657 12.423 38.832 1.00 91.88 268 TYR A O 1
ATOM 2190 N N . ARG A 1 269 ? -36.598 13.298 38.743 1.00 90.00 269 ARG A N 1
ATOM 2191 C CA . ARG A 1 269 ? -37.055 14.697 38.685 1.00 90.00 269 ARG A CA 1
ATOM 2192 C C . ARG A 1 269 ? -37.907 14.965 37.444 1.00 90.00 269 ARG A C 1
ATOM 2194 O O . ARG A 1 269 ? -38.917 15.653 37.548 1.00 90.00 269 ARG A O 1
ATOM 2201 N N . ALA A 1 270 ? -37.519 14.422 36.290 1.00 89.44 270 ALA A N 1
ATOM 2202 C CA . ALA A 1 270 ? -38.293 14.550 35.058 1.00 89.44 270 ALA A CA 1
ATOM 2203 C C . ALA A 1 270 ? -39.660 13.849 35.159 1.00 89.44 270 ALA A C 1
ATOM 2205 O O . ALA A 1 270 ? -40.664 14.430 34.759 1.00 89.44 270 ALA A O 1
ATOM 2206 N N . GLN A 1 271 ? -39.716 12.646 35.741 1.00 88.38 271 GLN A N 1
ATOM 2207 C CA . GLN A 1 271 ? -40.970 11.921 35.982 1.00 88.38 271 GLN A CA 1
ATOM 2208 C C . GLN A 1 271 ? -41.894 12.679 36.940 1.00 88.38 271 GLN A C 1
ATOM 2210 O O . GLN A 1 271 ? -43.066 12.866 36.636 1.00 88.38 271 GLN A O 1
ATOM 2215 N N . LYS A 1 272 ? -41.357 13.197 38.051 1.00 84.88 272 LYS A N 1
ATOM 2216 C CA . LYS A 1 272 ? -42.139 13.965 39.029 1.00 84.88 272 LYS A CA 1
ATOM 2217 C C . LYS A 1 272 ? -42.695 15.270 38.444 1.00 84.88 272 LYS A C 1
ATOM 2219 O O . LYS A 1 272 ? -43.784 15.682 38.816 1.00 84.88 272 LYS A O 1
ATOM 2224 N N . LYS A 1 273 ? -41.964 15.921 37.527 1.00 80.94 273 LYS A N 1
ATOM 2225 C CA . LYS A 1 273 ? -42.459 17.105 36.803 1.00 80.94 273 LYS A CA 1
ATOM 2226 C C . LYS A 1 273 ? -43.598 16.766 35.841 1.00 80.94 273 LYS A C 1
ATOM 2228 O O . LYS A 1 273 ? -44.562 17.515 35.797 1.00 80.94 273 LYS A O 1
ATOM 2233 N N . LYS A 1 274 ? -43.494 15.653 35.109 1.00 76.94 274 LYS A N 1
ATOM 2234 C CA . LYS A 1 274 ? -44.555 15.202 34.197 1.00 76.94 274 LYS A CA 1
ATOM 2235 C C . LYS A 1 274 ? -45.842 14.841 34.937 1.00 76.94 274 LYS A C 1
ATOM 2237 O O . LYS A 1 274 ? -46.891 15.330 34.553 1.00 76.94 274 LYS A O 1
ATOM 2242 N N . GLY A 1 275 ? -45.742 14.091 36.038 1.00 72.12 275 GLY A N 1
ATOM 2243 C CA . GLY A 1 275 ? -46.917 13.732 36.843 1.00 72.12 275 GLY A CA 1
ATOM 2244 C C . GLY A 1 275 ? -47.659 14.952 37.400 1.00 72.12 275 GLY A C 1
ATOM 2245 O O . GLY A 1 275 ? -48.876 15.005 37.328 1.00 72.12 275 GLY A O 1
ATOM 2246 N N . LYS A 1 276 ? -46.928 15.982 37.851 1.00 69.94 276 LYS A N 1
ATOM 2247 C CA . LYS A 1 276 ? -47.541 17.242 38.306 1.00 69.94 276 LYS A CA 1
ATOM 2248 C C . LYS A 1 276 ? -48.252 18.011 37.192 1.00 69.94 276 LYS A C 1
ATOM 2250 O O . LYS A 1 276 ? -49.308 18.571 37.434 1.00 69.94 276 LYS A O 1
ATOM 2255 N N . GLN A 1 277 ? -47.681 18.033 35.987 1.00 63.41 277 GLN A N 1
ATOM 2256 C CA . GLN A 1 277 ? -48.321 18.678 34.836 1.00 63.41 277 GLN A CA 1
ATOM 2257 C C . GLN A 1 277 ? -49.601 17.948 34.422 1.00 63.41 277 GLN A C 1
ATOM 2259 O O . GLN A 1 277 ? -50.578 18.606 34.097 1.00 63.41 277 GLN A O 1
ATOM 2264 N N . GLU A 1 278 ? -49.602 16.613 34.470 1.00 64.19 278 GLU A N 1
ATOM 2265 C CA . GLU A 1 278 ? -50.768 15.780 34.150 1.00 64.19 278 GLU A CA 1
ATOM 2266 C C . GLU A 1 278 ? -51.884 15.899 35.209 1.00 64.19 278 GLU A C 1
ATOM 2268 O O . GLU A 1 278 ? -53.065 15.914 34.859 1.00 64.19 278 GLU A O 1
ATOM 2273 N N . GLU A 1 279 ? -51.531 16.030 36.493 1.00 65.31 279 GLU A N 1
ATOM 2274 C CA . GLU A 1 279 ? -52.476 16.304 37.588 1.00 65.31 279 GLU A CA 1
ATOM 2275 C C . GLU A 1 279 ? -53.090 17.710 37.476 1.00 65.31 279 GLU A C 1
ATOM 2277 O O . GLU A 1 279 ? -54.310 17.836 37.540 1.00 65.31 279 GLU A O 1
ATOM 2282 N N . GLU A 1 280 ? -52.285 18.744 37.205 1.00 62.03 280 GLU A N 1
ATOM 2283 C CA . GLU A 1 280 ? -52.768 20.122 37.008 1.00 62.03 280 GLU A CA 1
ATOM 2284 C C . GLU A 1 280 ? -53.689 20.248 35.780 1.00 62.03 280 GLU A C 1
ATOM 2286 O O . GLU A 1 280 ? -54.685 20.969 35.830 1.00 62.03 280 GLU A O 1
ATOM 2291 N N . THR A 1 281 ? -53.419 19.515 34.692 1.00 58.00 281 THR A N 1
ATOM 2292 C CA . THR A 1 281 ? -54.328 19.466 33.532 1.00 58.00 281 THR A CA 1
ATOM 2293 C C . THR A 1 281 ? -55.623 18.702 33.820 1.00 58.00 281 THR A C 1
ATOM 2295 O O . THR A 1 281 ? -56.683 19.124 33.372 1.00 58.00 281 THR A O 1
ATOM 2298 N N . ASN A 1 282 ? -55.574 17.621 34.605 1.00 59.91 282 ASN A N 1
ATOM 2299 C CA . ASN A 1 282 ? -56.767 16.840 34.956 1.00 59.91 282 ASN A CA 1
ATOM 2300 C C . ASN A 1 282 ? -57.661 17.532 35.999 1.00 59.91 282 ASN A C 1
ATOM 2302 O O . ASN A 1 282 ? -58.866 17.286 36.032 1.00 59.91 282 ASN A O 1
ATOM 2306 N N . GLU A 1 283 ? -57.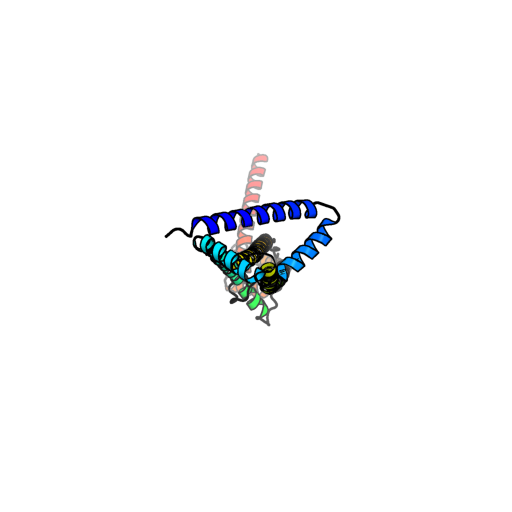097 18.374 36.868 1.00 59.56 283 GLU A N 1
ATOM 2307 C CA . GLU A 1 283 ? -57.875 19.212 37.787 1.00 59.56 283 GLU A CA 1
ATOM 2308 C C . GLU A 1 283 ? -58.551 20.379 37.056 1.00 59.56 283 GLU A C 1
ATOM 2310 O O . GLU A 1 283 ? -59.678 20.727 37.397 1.00 59.56 283 GLU A O 1
ATOM 2315 N N . GLN A 1 284 ? -57.926 20.928 36.008 1.00 54.47 284 GLN A N 1
ATOM 2316 C CA . GLN A 1 284 ? -58.529 21.969 35.164 1.00 54.47 284 GLN A CA 1
ATOM 2317 C C . GLN A 1 284 ? -59.647 21.448 34.246 1.00 54.47 284 GLN A C 1
ATOM 2319 O O . GLN A 1 284 ? -60.538 22.216 33.907 1.00 54.47 284 GLN A O 1
ATOM 2324 N N . GLU A 1 285 ? -59.647 20.164 33.874 1.00 54.59 285 GLU A N 1
ATOM 2325 C CA . GLU A 1 285 ? -60.745 19.531 33.114 1.00 54.59 285 GLU A CA 1
ATOM 2326 C C . GLU A 1 285 ? -61.921 19.054 33.993 1.00 54.59 285 GLU A C 1
ATOM 2328 O O . GLU A 1 285 ? -62.956 18.642 33.469 1.00 54.59 285 GLU A O 1
ATOM 2333 N N . LYS A 1 286 ? -61.785 19.090 35.328 1.00 51.44 286 LYS A N 1
ATOM 2334 C CA . LYS A 1 286 ? -62.834 18.691 36.289 1.00 51.44 286 LYS A CA 1
ATOM 2335 C C . LYS A 1 286 ? -63.598 19.861 36.925 1.00 51.44 286 LYS A C 1
ATOM 2337 O O . LYS A 1 286 ? -64.482 19.602 37.746 1.00 51.44 286 LYS A O 1
ATOM 2342 N N . VAL A 1 287 ? -63.271 21.103 36.568 1.00 44.19 287 VAL A N 1
ATOM 2343 C CA . VAL A 1 287 ? -63.982 22.334 36.971 1.00 44.19 287 VAL A CA 1
ATOM 2344 C C . VAL A 1 287 ? -64.803 22.844 35.796 1.00 44.19 287 VAL A C 1
ATOM 2346 O O . VAL A 1 287 ? -65.973 23.216 36.033 1.00 44.19 287 VAL A O 1
#

Nearest PDB structures (foldseek):
  4uus-assembly2_F  TM=8.495E-01  e=2.524E-03  Drosophila melanogaster
  6fqp-assembly1_B  TM=9.622E-01  e=3.986E-02  Homo sapiens
  7sqc-assembly1_1X  TM=1.804E-01  e=6.293E-01  Chlamydomonas reinhardtii

Radius of gyration: 41.46 Å; Cα contacts (8 Å, |Δi|>4): 138; chains: 1; bounding box: 109×38×110 Å